Protein AF-0000000074521192 (afdb_homodimer)

Solvent-accessible surface area (backbone atoms only — not comparable to full-atom values): 16286 Å² total; per-residue (Å²): 129,78,53,31,37,70,55,48,42,73,60,40,93,39,52,74,73,63,38,49,57,39,31,58,74,48,70,59,96,48,36,35,34,30,35,26,57,42,63,70,42,93,77,34,41,71,35,41,94,87,37,28,49,40,73,55,50,54,56,55,44,52,50,52,48,43,50,47,50,28,52,56,26,50,74,69,72,40,75,64,60,47,64,46,70,38,34,40,32,62,29,40,43,70,47,69,51,47,51,79,58,72,74,45,36,34,40,36,40,34,58,76,45,73,71,89,44,37,37,35,28,40,35,40,34,24,41,60,88,61,50,71,40,34,38,30,31,40,31,35,37,46,36,84,62,59,75,64,73,63,75,73,131,129,77,52,31,36,69,54,49,41,74,59,40,93,39,53,77,74,63,37,50,56,39,31,58,75,49,71,60,96,47,37,34,32,32,34,26,58,42,62,70,42,91,78,34,43,71,35,41,94,88,37,29,49,40,73,56,50,53,56,56,44,52,50,51,47,43,49,46,50,29,53,55,26,49,74,69,73,40,75,63,59,48,65,44,70,38,33,40,32,65,28,40,42,70,47,68,52,48,52,79,56,71,75,44,35,36,40,36,39,32,58,75,46,73,71,88,45,38,37,35,31,40,35,38,34,24,42,60,87,63,51,70,40,34,38,29,30,39,31,35,38,45,36,84,64,59,74,66,74,66,76,72,131

Structure (mmCIF, N/CA/C/O backbone):
data_AF-0000000074521192-model_v1
#
loop_
_entity.id
_entity.type
_entity.pdbx_description
1 polymer 'Putative (3R)-hydroxymyristoyl-acyl-carrier-protein dehydratase'
#
loop_
_atom_site.group_PDB
_atom_site.id
_atom_site.type_symbol
_atom_site.label_atom_id
_atom_site.label_alt_id
_atom_site.label_comp_id
_atom_site.label_asym_id
_atom_site.label_entity_id
_atom_site.label_seq_id
_atom_site.pdbx_PDB_ins_code
_atom_site.Cartn_x
_atom_site.Cartn_y
_atom_site.Cartn_z
_atom_site.occupancy
_atom_site.B_iso_or_equiv
_atom_site.auth_seq_id
_atom_site.auth_comp_id
_atom_site.auth_asym_id
_atom_site.auth_atom_id
_atom_site.pdbx_PDB_model_num
ATOM 1 N N . MET A 1 1 ? -0.863 -32 -8.328 1 61.25 1 MET A N 1
ATOM 2 C CA . MET A 1 1 ? -0.847 -31.625 -6.914 1 61.25 1 MET A CA 1
ATOM 3 C C . MET A 1 1 ? -1.65 -30.344 -6.68 1 61.25 1 MET A C 1
ATOM 5 O O . MET A 1 1 ? -1.729 -29.484 -7.562 1 61.25 1 MET A O 1
ATOM 9 N N . PRO A 1 2 ? -2.383 -30.281 -5.523 1 80.62 2 PRO A N 1
ATOM 10 C CA . PRO A 1 2 ? -3.189 -29.078 -5.34 1 80.62 2 PRO A CA 1
ATOM 11 C C . PRO A 1 2 ? -2.338 -27.812 -5.184 1 80.62 2 PRO A C 1
ATOM 13 O O . PRO A 1 2 ? -1.231 -27.875 -4.645 1 80.62 2 PRO A O 1
ATOM 16 N N . LEU A 1 3 ? -2.652 -26.797 -5.855 1 93.56 3 LEU A N 1
ATOM 17 C CA . LEU A 1 3 ? -1.981 -25.516 -5.754 1 93.56 3 LEU A CA 1
ATOM 18 C C . LEU A 1 3 ? -2.426 -24.766 -4.5 1 93.56 3 LEU A C 1
ATOM 20 O O . LEU A 1 3 ? -3.096 -23.734 -4.59 1 93.56 3 LEU A O 1
ATOM 24 N N . ASP A 1 4 ? -1.979 -25.484 -3.354 1 95.69 4 ASP A N 1
ATOM 25 C CA . ASP A 1 4 ? -2.42 -25 -2.053 1 95.69 4 ASP A CA 1
ATOM 26 C C . ASP A 1 4 ? -1.377 -24.078 -1.434 1 95.69 4 ASP A C 1
ATOM 28 O O . ASP A 1 4 ? -0.408 -23.688 -2.094 1 95.69 4 ASP A O 1
ATOM 32 N N . ARG A 1 5 ? -1.657 -23.688 -0.188 1 95.31 5 ARG A N 1
ATOM 33 C CA . ARG A 1 5 ? -0.824 -22.688 0.49 1 95.31 5 ARG A CA 1
ATOM 34 C C . ARG A 1 5 ? 0.623 -23.156 0.579 1 95.31 5 ARG A C 1
ATOM 36 O O . ARG A 1 5 ? 1.552 -22.359 0.436 1 95.31 5 ARG A O 1
ATOM 43 N N . ASP A 1 6 ? 0.857 -24.453 0.845 1 93.12 6 ASP A N 1
ATOM 44 C CA . ASP A 1 6 ? 2.207 -25.016 0.926 1 93.12 6 ASP A CA 1
ATOM 45 C C . ASP A 1 6 ? 2.932 -24.875 -0.413 1 93.12 6 ASP A C 1
ATOM 47 O O . ASP A 1 6 ? 4.117 -24.547 -0.453 1 93.12 6 ASP A O 1
ATOM 51 N N . TRP A 1 7 ? 2.223 -25.234 -1.46 1 93.56 7 TRP A N 1
ATOM 52 C CA . TRP A 1 7 ? 2.801 -25.078 -2.791 1 93.56 7 TRP A CA 1
ATOM 53 C C . TRP A 1 7 ? 3.203 -23.625 -3.041 1 93.56 7 TRP A C 1
ATOM 55 O O . TRP A 1 7 ? 4.305 -23.359 -3.52 1 93.56 7 TRP A O 1
ATOM 65 N N . ILE A 1 8 ? 2.307 -22.672 -2.725 1 94.56 8 ILE A N 1
ATOM 66 C CA . ILE A 1 8 ? 2.535 -21.25 -2.943 1 94.56 8 ILE A CA 1
ATOM 67 C C . ILE A 1 8 ? 3.752 -20.797 -2.141 1 94.56 8 ILE A C 1
ATOM 69 O O . ILE A 1 8 ? 4.648 -20.141 -2.678 1 94.56 8 ILE A O 1
ATOM 73 N N . ALA A 1 9 ? 3.832 -21.188 -0.892 1 92.38 9 ALA A N 1
ATOM 74 C CA . ALA A 1 9 ? 4.879 -20.734 0.026 1 92.38 9 ALA A CA 1
ATOM 75 C C . ALA A 1 9 ? 6.258 -21.172 -0.462 1 92.38 9 ALA A C 1
ATOM 77 O O . ALA A 1 9 ? 7.262 -20.516 -0.166 1 92.38 9 ALA A O 1
ATOM 78 N N . GLN A 1 10 ? 6.328 -22.141 -1.253 1 89.94 10 GLN A N 1
ATOM 79 C CA . GLN A 1 10 ? 7.598 -22.656 -1.747 1 89.94 10 GLN A CA 1
ATOM 80 C C . GLN A 1 10 ? 8.031 -21.938 -3.016 1 89.94 10 GLN A C 1
ATOM 82 O O . GLN A 1 10 ? 9.18 -22.078 -3.457 1 89.94 10 GLN A O 1
ATOM 87 N N . ARG A 1 11 ? 7.168 -21.125 -3.525 1 89.88 11 ARG A N 1
ATOM 88 C CA . ARG A 1 11 ? 7.445 -20.594 -4.855 1 89.88 11 ARG A CA 1
ATOM 89 C C . ARG A 1 11 ? 7.543 -19.078 -4.832 1 89.88 11 ARG A C 1
ATOM 91 O O . ARG A 1 11 ? 7.957 -18.453 -5.816 1 89.88 11 ARG A O 1
ATOM 98 N N . ILE A 1 12 ? 7.102 -18.484 -3.799 1 88.38 12 ILE A N 1
ATOM 99 C CA . ILE A 1 12 ? 7.23 -17.031 -3.689 1 88.38 12 ILE A CA 1
ATOM 100 C C . ILE A 1 12 ? 8.109 -16.672 -2.492 1 88.38 12 ILE A C 1
ATOM 102 O O . ILE A 1 12 ? 8.305 -17.5 -1.595 1 88.38 12 ILE A O 1
ATOM 106 N N . PRO A 1 13 ? 8.664 -15.484 -2.479 1 83.69 13 PRO A N 1
ATOM 107 C CA . PRO A 1 13 ? 9.625 -15.117 -1.437 1 83.69 13 PRO A CA 1
ATOM 108 C C . PRO A 1 13 ? 8.961 -14.867 -0.082 1 83.69 13 PRO A C 1
ATOM 110 O O . PRO A 1 13 ? 9.648 -14.812 0.942 1 83.69 13 PRO A O 1
ATOM 113 N N . HIS A 1 14 ? 7.734 -14.789 0.003 1 83.94 14 HIS A N 1
ATOM 114 C CA . HIS A 1 14 ? 7.023 -14.547 1.254 1 83.94 14 HIS A CA 1
ATOM 115 C C . HIS A 1 14 ? 6.797 -15.852 2.016 1 83.94 14 HIS A C 1
ATOM 117 O O . HIS A 1 14 ? 6.199 -16.797 1.484 1 83.94 14 HIS A O 1
ATOM 123 N N . ALA A 1 15 ? 7.305 -15.828 3.256 1 83.25 15 ALA A N 1
ATOM 124 C CA . ALA A 1 15 ? 7.266 -17.078 4.008 1 83.25 15 ALA A CA 1
ATOM 125 C C . ALA A 1 15 ? 6.41 -16.938 5.266 1 83.25 15 ALA A C 1
ATOM 127 O O . ALA A 1 15 ? 6.09 -15.82 5.68 1 83.25 15 ALA A O 1
ATOM 128 N N . GLY A 1 16 ? 5.992 -18.125 5.754 1 90.31 16 GLY A N 1
ATOM 129 C CA . GLY A 1 16 ? 5.23 -18.156 6.992 1 90.31 16 GLY A CA 1
ATOM 130 C C . GLY A 1 16 ? 3.936 -17.375 6.914 1 90.31 16 GLY A C 1
ATOM 131 O O . GLY A 1 16 ? 3.139 -17.562 5.992 1 90.31 16 GLY A O 1
ATOM 132 N N . ALA A 1 17 ? 3.721 -16.484 7.918 1 91.38 17 ALA A N 1
ATOM 133 C CA . ALA A 1 17 ? 2.482 -15.711 8 1 91.38 17 ALA A CA 1
ATOM 134 C C . ALA A 1 17 ? 2.406 -14.672 6.887 1 91.38 17 ALA A C 1
ATOM 136 O O . ALA A 1 17 ? 1.326 -14.156 6.578 1 91.38 17 ALA A O 1
ATOM 137 N N . MET A 1 18 ? 3.551 -14.391 6.211 1 92.19 18 MET A N 1
ATOM 138 C CA . MET A 1 18 ? 3.561 -13.383 5.152 1 92.19 18 MET A CA 1
ATOM 139 C C . MET A 1 18 ? 3.113 -13.992 3.826 1 92.19 18 MET A C 1
ATOM 141 O O . MET A 1 18 ? 2.84 -13.266 2.867 1 92.19 18 MET A O 1
ATOM 145 N N . CYS A 1 19 ? 3.102 -15.328 3.865 1 95.12 19 CYS A N 1
ATOM 146 C CA . CYS A 1 19 ? 2.393 -15.945 2.748 1 95.12 19 CYS A CA 1
ATOM 147 C C . CYS A 1 19 ? 0.884 -15.797 2.914 1 95.12 19 CYS A C 1
ATOM 149 O O . CYS A 1 19 ? 0.265 -16.531 3.686 1 95.12 19 CYS A O 1
ATOM 151 N N . LEU A 1 20 ? 0.288 -14.891 2.129 1 97.06 20 LEU A N 1
ATOM 152 C CA . LEU A 1 20 ? -1.063 -14.414 2.406 1 97.06 20 LEU A CA 1
ATOM 153 C C . LEU A 1 20 ? -2.098 -15.258 1.669 1 97.06 20 LEU A C 1
ATOM 155 O O . LEU A 1 20 ? -3.268 -15.297 2.059 1 97.06 20 LEU A O 1
ATOM 159 N N . LEU A 1 21 ? -1.712 -15.875 0.606 1 97.94 21 LEU A N 1
ATOM 160 C CA . LEU A 1 21 ? -2.635 -16.594 -0.261 1 97.94 21 LEU A CA 1
ATOM 161 C C . LEU A 1 21 ? -2.818 -18.031 0.219 1 97.94 21 LEU A C 1
ATOM 163 O O . LEU A 1 21 ? -1.888 -18.641 0.755 1 97.94 21 LEU A O 1
ATOM 167 N N . ASP A 1 22 ? -4.012 -18.484 0.022 1 98 22 ASP A N 1
ATOM 168 C CA . ASP A 1 22 ? -4.355 -19.797 0.553 1 98 22 ASP A CA 1
ATOM 169 C C . ASP A 1 22 ? -4.285 -20.859 -0.536 1 98 22 ASP A C 1
ATOM 171 O O . ASP A 1 22 ? -3.809 -21.969 -0.292 1 98 22 ASP A O 1
ATOM 175 N N . ARG A 1 23 ? -4.824 -20.547 -1.694 1 97.69 23 ARG A N 1
ATOM 176 C CA . ARG A 1 23 ? -4.781 -21.516 -2.783 1 97.69 23 ARG A CA 1
ATOM 177 C C . ARG A 1 23 ? -5.09 -20.844 -4.121 1 97.69 23 ARG A C 1
ATOM 179 O O . ARG A 1 23 ? -5.746 -19.812 -4.164 1 97.69 23 ARG A O 1
ATOM 186 N N . VAL A 1 24 ? -4.66 -21.531 -5.191 1 98.25 24 VAL A N 1
ATOM 187 C CA . VAL A 1 24 ? -5 -21.141 -6.555 1 98.25 24 VAL A CA 1
ATOM 188 C C . VAL A 1 24 ? -6.293 -21.828 -6.988 1 98.25 24 VAL A C 1
ATOM 190 O O . VAL A 1 24 ? -6.418 -23.047 -6.875 1 98.25 24 VAL A O 1
ATOM 193 N N . LEU A 1 25 ? -7.195 -21.031 -7.477 1 97.81 25 LEU A N 1
ATOM 194 C CA . LEU A 1 25 ? -8.461 -21.594 -7.953 1 97.81 25 LEU A CA 1
ATOM 195 C C . LEU A 1 25 ? -8.367 -21.953 -9.43 1 97.81 25 LEU A C 1
ATOM 197 O O . LEU A 1 25 ? -8.727 -23.062 -9.828 1 97.81 25 LEU A O 1
ATOM 201 N N . THR A 1 26 ? -8 -21.031 -10.219 1 98 26 THR A N 1
ATOM 202 C CA . THR A 1 26 ? -7.844 -21.203 -11.664 1 98 26 THR A CA 1
ATOM 203 C C . THR A 1 26 ? -6.648 -20.406 -12.18 1 98 26 THR A C 1
ATOM 205 O O . THR A 1 26 ? -6.242 -19.422 -11.57 1 98 26 THR A O 1
ATOM 208 N N . TRP A 1 27 ? -6.059 -20.875 -13.281 1 97.44 27 TRP A N 1
ATOM 209 C CA . TRP A 1 27 ? -5.023 -20.094 -13.938 1 97.44 27 TRP A CA 1
ATOM 210 C C . TRP A 1 27 ? -4.836 -20.531 -15.391 1 97.44 27 TRP A C 1
ATOM 212 O O . TRP A 1 27 ? -5.211 -21.656 -15.75 1 97.44 27 TRP A O 1
ATOM 222 N N . ASP A 1 28 ? -4.449 -19.719 -16.188 1 96.56 28 ASP A N 1
ATOM 223 C CA . ASP A 1 28 ? -3.914 -19.969 -17.531 1 96.56 28 ASP A CA 1
ATOM 224 C C . ASP A 1 28 ? -2.75 -19.031 -17.828 1 96.56 28 ASP A C 1
ATOM 226 O O . ASP A 1 28 ? -2.199 -18.391 -16.922 1 96.56 28 ASP A O 1
ATOM 230 N N . ALA A 1 29 ? -2.344 -18.938 -19 1 93.81 29 ALA A N 1
ATOM 231 C CA . ALA A 1 29 ? -1.17 -18.141 -19.359 1 93.81 29 ALA A CA 1
ATOM 232 C C . ALA A 1 29 ? -1.419 -16.656 -19.141 1 93.81 29 ALA A C 1
ATOM 234 O O . ALA A 1 29 ? -0.479 -15.891 -18.891 1 93.81 29 ALA A O 1
ATOM 235 N N . GLY A 1 30 ? -2.654 -16.281 -19.078 1 96.62 30 GLY A N 1
ATOM 236 C CA . GLY A 1 30 ? -2.938 -14.859 -19 1 96.62 30 GLY A CA 1
ATOM 237 C C . GLY A 1 30 ? -3.535 -14.43 -17.688 1 96.62 30 GLY A C 1
ATOM 238 O O . GLY A 1 30 ? -3.553 -13.242 -17.359 1 96.62 30 GLY A O 1
ATOM 239 N N . ARG A 1 31 ? -4.098 -15.414 -16.969 1 98.12 31 ARG A N 1
ATOM 240 C CA . ARG A 1 31 ? -4.879 -15.047 -15.797 1 98.12 31 ARG A CA 1
ATOM 241 C C . ARG A 1 31 ? -4.652 -16.031 -14.656 1 98.12 31 ARG A C 1
ATOM 243 O O . ARG A 1 31 ? -4.301 -17.188 -14.891 1 98.12 31 ARG A O 1
ATOM 250 N N . LEU A 1 32 ? -4.809 -15.508 -13.43 1 98.25 32 LEU A N 1
ATOM 251 C CA . LEU A 1 32 ? -4.805 -16.344 -12.234 1 98.25 32 LEU A CA 1
ATOM 252 C C . LEU A 1 32 ? -5.84 -15.859 -11.227 1 98.25 32 LEU A C 1
ATOM 254 O O . LEU A 1 32 ? -6.004 -14.648 -11.031 1 98.25 32 LEU A O 1
ATOM 258 N N . ARG A 1 33 ? -6.566 -16.766 -10.625 1 98.69 33 ARG A N 1
ATOM 259 C CA . ARG A 1 33 ? -7.473 -16.531 -9.5 1 98.69 33 ARG A CA 1
ATOM 260 C C . ARG A 1 33 ? -7.039 -17.312 -8.273 1 98.69 33 ARG A C 1
ATOM 262 O O . ARG A 1 33 ? -6.855 -18.531 -8.336 1 98.69 33 ARG A O 1
ATOM 269 N N . CYS A 1 34 ? -6.891 -16.578 -7.203 1 98.44 34 CYS A N 1
ATOM 270 C CA . CYS A 1 34 ? -6.52 -17.172 -5.926 1 98.44 34 CYS A CA 1
ATOM 271 C C . CYS A 1 34 ? -7.539 -16.828 -4.848 1 98.44 34 CYS A C 1
ATOM 273 O O . CYS A 1 34 ? -8.312 -15.875 -5 1 98.44 34 CYS A O 1
ATOM 275 N N . VAL A 1 35 ? -7.387 -17.625 -3.809 1 98.38 35 VAL A N 1
ATOM 276 C CA . VAL A 1 35 ? -8.164 -17.344 -2.605 1 98.38 35 VAL A CA 1
ATOM 277 C C . VAL A 1 35 ? -7.23 -17.078 -1.429 1 98.38 35 VAL A C 1
ATOM 279 O O . VAL A 1 35 ? -6.164 -17.703 -1.326 1 98.38 35 VAL A O 1
ATOM 282 N N . ALA A 1 36 ? -7.641 -16.156 -0.593 1 98.38 36 ALA A N 1
ATOM 283 C CA . ALA A 1 36 ? -6.961 -15.906 0.675 1 98.38 36 ALA A CA 1
ATOM 284 C C . ALA A 1 36 ? -7.945 -15.906 1.839 1 98.38 36 ALA A C 1
ATOM 286 O O . ALA A 1 36 ? -9.094 -15.484 1.688 1 98.38 36 ALA A O 1
ATOM 287 N N . VAL A 1 37 ? -7.473 -16.406 3.008 1 98.25 37 VAL A N 1
ATOM 288 C CA . VAL A 1 37 ? -8.25 -16.344 4.238 1 98.25 37 VAL A CA 1
ATOM 289 C C . VAL A 1 37 ? -7.441 -15.656 5.332 1 98.25 37 VAL A C 1
ATOM 291 O O . VAL A 1 37 ? -7.918 -15.484 6.457 1 98.25 37 VAL A O 1
ATOM 294 N N . SER A 1 38 ? -6.289 -15.219 4.984 1 97.12 38 SER A N 1
ATOM 295 C CA . SER A 1 38 ? -5.352 -14.664 5.953 1 97.12 38 SER A CA 1
ATOM 296 C C . SER A 1 38 ? -5.879 -13.359 6.551 1 97.12 38 SER A C 1
ATOM 298 O O . SER A 1 38 ? -5.562 -13.023 7.691 1 97.12 38 SER A O 1
ATOM 300 N N . HIS A 1 39 ? -6.648 -12.594 5.773 1 97.56 39 HIS A N 1
ATOM 301 C CA . HIS A 1 39 ? -7.195 -11.32 6.238 1 97.56 39 HIS A CA 1
ATOM 302 C C . HIS A 1 39 ? -8.102 -11.523 7.449 1 97.56 39 HIS A C 1
ATOM 304 O O . HIS A 1 39 ? -8.359 -10.578 8.195 1 97.56 39 HIS A O 1
ATOM 310 N N . LEU A 1 40 ? -8.562 -12.766 7.695 1 97.19 40 LEU A N 1
ATOM 311 C CA . LEU A 1 40 ? -9.461 -13.086 8.805 1 97.19 40 LEU A CA 1
ATOM 312 C C . LEU A 1 40 ? -8.672 -13.273 10.094 1 97.19 40 LEU A C 1
ATOM 314 O O . LEU A 1 40 ? -9.25 -13.25 11.188 1 97.19 40 LEU A O 1
ATOM 318 N N . SER A 1 41 ? -7.449 -13.508 10.008 1 96.12 41 SER A N 1
ATOM 319 C CA . SER A 1 41 ? -6.625 -13.844 11.164 1 96.12 41 SER A CA 1
ATOM 320 C C . SER A 1 41 ? -6.258 -12.602 11.969 1 96.12 41 SER A C 1
ATOM 322 O O . SER A 1 41 ? -5.719 -11.633 11.414 1 96.12 41 SER A O 1
ATOM 324 N N . PRO A 1 42 ? -6.457 -12.617 13.273 1 94.31 42 PRO A N 1
ATOM 325 C CA . PRO A 1 42 ? -5.945 -11.523 14.102 1 94.31 42 PRO A CA 1
ATOM 326 C C . PRO A 1 42 ? -4.418 -11.43 14.086 1 94.31 42 PRO A C 1
ATOM 328 O O . PRO A 1 42 ? -3.854 -10.391 14.422 1 94.31 42 PRO A O 1
ATOM 331 N N . GLY A 1 43 ? -3.783 -12.539 13.641 1 92.69 43 GLY A N 1
ATOM 332 C CA . GLY A 1 43 ? -2.332 -12.602 13.594 1 92.69 43 GLY A CA 1
ATOM 333 C C . GLY A 1 43 ? -1.761 -12.219 12.242 1 92.69 43 GLY A C 1
ATOM 334 O O . GLY A 1 43 ? -0.559 -12.367 12.008 1 92.69 43 GLY A O 1
ATOM 335 N N . ASN A 1 44 ? -2.604 -11.766 11.32 1 95.12 44 ASN A N 1
ATOM 336 C CA . ASN A 1 44 ? -2.107 -11.289 10.039 1 95.12 44 ASN A CA 1
ATOM 337 C C . ASN A 1 44 ? -1.025 -10.227 10.211 1 95.12 44 ASN A C 1
ATOM 339 O O . ASN A 1 44 ? -1.26 -9.195 10.844 1 95.12 44 ASN A O 1
ATOM 343 N N . PRO A 1 45 ? 0.115 -10.492 9.609 1 92 45 PRO A N 1
ATOM 344 C CA . PRO A 1 45 ? 1.254 -9.609 9.883 1 92 45 PRO A CA 1
ATOM 345 C C . PRO A 1 45 ? 1.064 -8.203 9.312 1 92 45 PRO A C 1
ATOM 347 O O . PRO A 1 45 ? 1.812 -7.289 9.656 1 92 45 PRO A O 1
ATOM 350 N N . LEU A 1 46 ? 0.075 -7.996 8.438 1 91.44 46 LEU A N 1
ATOM 351 C CA . LEU A 1 46 ? -0.126 -6.699 7.801 1 91.44 46 LEU A CA 1
ATOM 352 C C . LEU A 1 46 ? -1.082 -5.836 8.617 1 91.44 46 LEU A C 1
ATOM 354 O O . LEU A 1 46 ? -1.305 -4.668 8.297 1 91.44 46 LEU A O 1
ATOM 358 N N . ARG A 1 47 ? -1.634 -6.418 9.703 1 91.44 47 ARG A N 1
ATOM 359 C CA . ARG A 1 47 ? -2.5 -5.625 10.57 1 91.44 47 ARG A CA 1
ATOM 360 C C . ARG A 1 47 ? -1.699 -4.582 11.344 1 91.44 47 ARG A C 1
ATOM 362 O O . ARG A 1 47 ? -0.602 -4.871 11.828 1 91.44 47 ARG A O 1
ATOM 369 N N . ALA A 1 48 ? -2.16 -3.451 11.375 1 83.81 48 ALA A N 1
ATOM 370 C CA . ALA A 1 48 ? -1.631 -2.352 12.18 1 83.81 48 ALA A CA 1
ATOM 371 C C . ALA A 1 48 ? -2.709 -1.771 13.094 1 83.81 48 ALA A C 1
ATOM 373 O O . ALA A 1 48 ? -3.764 -1.342 12.617 1 83.81 48 ALA A O 1
ATOM 374 N N . GLY A 1 49 ? -2.449 -1.753 14.406 1 81.25 49 GLY A N 1
ATOM 375 C CA . GLY A 1 49 ? -3.475 -1.315 15.336 1 81.25 49 GLY A CA 1
ATOM 376 C C . GLY A 1 49 ? -4.703 -2.203 15.336 1 81.25 49 GLY A C 1
ATOM 377 O O . GLY A 1 49 ? -5.832 -1.713 15.438 1 81.25 49 GLY A O 1
ATOM 378 N N . GLY A 1 50 ? -4.496 -3.4 14.969 1 87.38 50 GLY A N 1
ATOM 379 C CA . GLY A 1 50 ? -5.566 -4.383 14.969 1 87.38 50 GLY A CA 1
ATOM 380 C C . GLY A 1 50 ? -6.414 -4.34 13.711 1 87.38 50 GLY A C 1
ATOM 381 O O . GLY A 1 50 ? -7.379 -5.098 13.578 1 87.38 50 GLY A O 1
ATOM 382 N N . ARG A 1 51 ? -6.051 -3.459 12.781 1 91.12 51 ARG A N 1
ATOM 383 C CA . ARG A 1 51 ? -6.84 -3.293 11.562 1 91.12 51 ARG A CA 1
ATOM 384 C C . ARG A 1 51 ? -6.027 -3.67 10.328 1 91.12 51 ARG A C 1
ATOM 386 O O . ARG A 1 51 ? -4.797 -3.6 10.344 1 91.12 51 ARG A O 1
ATOM 393 N N . LEU A 1 52 ? -6.734 -4.098 9.297 1 94.19 52 LEU A N 1
ATOM 394 C CA . LEU A 1 52 ? -6.117 -4.387 8.008 1 94.19 52 LEU A CA 1
ATOM 395 C C . LEU A 1 52 ? -6.66 -3.459 6.93 1 94.19 52 LEU A C 1
ATOM 397 O O . LEU A 1 52 ? -7.77 -3.66 6.434 1 94.19 52 LEU A O 1
ATOM 401 N N . SER A 1 53 ? -5.82 -2.518 6.559 1 92.81 53 SER A N 1
ATOM 402 C CA . SER A 1 53 ? -6.215 -1.526 5.562 1 92.81 53 SER A CA 1
ATOM 403 C C . SER A 1 53 ? -6.406 -2.164 4.191 1 92.81 53 SER A C 1
ATOM 405 O O . SER A 1 53 ? -5.684 -3.098 3.83 1 92.81 53 SER A O 1
ATOM 407 N N . VAL A 1 54 ? -7.305 -1.565 3.428 1 95.06 54 VAL A N 1
ATOM 408 C CA . VAL A 1 54 ? -7.523 -2.043 2.066 1 95.06 54 VAL A CA 1
ATOM 409 C C . VAL A 1 54 ? -6.258 -1.837 1.236 1 95.06 54 VAL A C 1
ATOM 411 O O . VAL A 1 54 ? -6.023 -2.551 0.257 1 95.06 54 VAL A O 1
ATOM 414 N N . VAL A 1 55 ? -5.375 -0.915 1.615 1 94.62 55 VAL A N 1
ATOM 415 C CA . VAL A 1 55 ? -4.145 -0.643 0.884 1 94.62 55 VAL A CA 1
ATOM 416 C C . VAL A 1 55 ? -3.277 -1.898 0.847 1 94.62 55 VAL A C 1
ATOM 418 O O . VAL A 1 55 ? -2.574 -2.146 -0.136 1 94.62 55 VAL A O 1
ATOM 421 N N . CYS A 1 56 ? -3.424 -2.723 1.872 1 95.12 56 CYS A N 1
ATOM 422 C CA . CYS A 1 56 ? -2.668 -3.967 1.95 1 95.12 56 CYS A CA 1
ATOM 423 C C . CYS A 1 56 ? -3.086 -4.93 0.847 1 95.12 56 CYS A C 1
ATOM 425 O O . CYS A 1 56 ? -2.373 -5.891 0.55 1 95.12 56 CYS A O 1
ATOM 427 N N . GLY A 1 57 ? -4.23 -4.676 0.241 1 97.62 57 GLY A N 1
ATOM 428 C CA . GLY A 1 57 ? -4.656 -5.492 -0.885 1 97.62 57 GLY A CA 1
ATOM 429 C C . GLY A 1 57 ? -3.66 -5.5 -2.027 1 97.62 57 GLY A C 1
ATOM 430 O O . GLY A 1 57 ? -3.602 -6.461 -2.799 1 97.62 57 GLY A O 1
ATOM 431 N N . ILE A 1 58 ? -2.875 -4.469 -2.078 1 97.25 58 ILE A N 1
ATOM 432 C CA . ILE A 1 58 ? -1.839 -4.398 -3.102 1 97.25 58 ILE A CA 1
ATOM 433 C C . ILE A 1 58 ? -0.825 -5.523 -2.889 1 97.25 58 ILE A C 1
ATOM 435 O O . ILE A 1 58 ? -0.354 -6.133 -3.852 1 97.25 58 ILE A O 1
ATOM 439 N N . GLU A 1 59 ? -0.481 -5.797 -1.644 1 94.62 59 GLU A N 1
ATOM 440 C CA . GLU A 1 59 ? 0.427 -6.898 -1.336 1 94.62 59 GLU A CA 1
ATOM 441 C C . GLU A 1 59 ? -0.168 -8.234 -1.76 1 94.62 59 GLU A C 1
ATOM 443 O O . GLU A 1 59 ? 0.538 -9.094 -2.297 1 94.62 59 GLU A O 1
ATOM 448 N N . TYR A 1 60 ? -1.463 -8.445 -1.523 1 97.5 60 TYR A N 1
ATOM 449 C CA . TYR A 1 60 ? -2.145 -9.656 -1.979 1 97.5 60 TYR A CA 1
ATOM 450 C C . TYR A 1 60 ? -2.029 -9.812 -3.49 1 97.5 60 TYR A C 1
ATOM 452 O O . TYR A 1 60 ? -1.746 -10.898 -3.988 1 97.5 60 TYR A O 1
ATOM 460 N N . ALA A 1 61 ? -2.254 -8.703 -4.168 1 98.19 61 ALA A N 1
ATOM 461 C CA . ALA A 1 61 ? -2.164 -8.711 -5.625 1 98.19 61 ALA A CA 1
ATOM 462 C C . ALA A 1 61 ? -0.743 -9.023 -6.082 1 98.19 61 ALA A C 1
ATOM 464 O O . ALA A 1 61 ? -0.543 -9.797 -7.023 1 98.19 61 ALA A O 1
ATOM 465 N N . ALA A 1 62 ? 0.242 -8.391 -5.438 1 96.25 62 ALA A N 1
ATOM 466 C CA . ALA A 1 62 ? 1.642 -8.633 -5.773 1 96.25 62 ALA A CA 1
ATOM 467 C C . ALA A 1 62 ? 1.995 -10.109 -5.605 1 96.25 62 ALA A C 1
ATOM 469 O O . ALA A 1 62 ? 2.668 -10.695 -6.461 1 96.25 62 ALA A O 1
ATOM 470 N N . GLN A 1 63 ? 1.552 -10.688 -4.539 1 94.81 63 GLN A N 1
ATOM 471 C CA . GLN A 1 63 ? 1.826 -12.109 -4.324 1 94.81 63 GLN A CA 1
ATOM 472 C C . GLN A 1 63 ? 1.155 -12.969 -5.391 1 94.81 63 GLN A C 1
ATOM 474 O O . GLN A 1 63 ? 1.752 -13.922 -5.891 1 94.81 63 GLN A O 1
ATOM 479 N N . ALA A 1 64 ? -0.099 -12.633 -5.711 1 97.5 64 ALA A N 1
ATOM 480 C CA . ALA A 1 64 ? -0.785 -13.383 -6.762 1 97.5 64 ALA A CA 1
ATOM 481 C C . ALA A 1 64 ? -0.017 -13.305 -8.078 1 97.5 64 ALA A C 1
ATOM 483 O O . ALA A 1 64 ? 0.077 -14.297 -8.805 1 97.5 64 ALA A O 1
ATOM 484 N N . THR A 1 65 ? 0.512 -12.164 -8.336 1 95.94 65 THR A N 1
ATOM 485 C CA . THR A 1 65 ? 1.318 -11.977 -9.539 1 95.94 65 THR A CA 1
ATOM 486 C C . THR A 1 65 ? 2.57 -12.852 -9.484 1 95.94 65 THR A C 1
ATOM 488 O O . THR A 1 65 ? 2.957 -13.445 -10.492 1 95.94 65 THR A O 1
ATOM 491 N N . ALA A 1 66 ? 3.207 -12.898 -8.375 1 93.5 66 ALA A N 1
ATOM 492 C CA . ALA A 1 66 ? 4.371 -13.758 -8.203 1 93.5 66 ALA A CA 1
ATOM 493 C C . ALA A 1 66 ? 4.012 -15.227 -8.438 1 93.5 66 ALA A C 1
ATOM 495 O O . ALA A 1 66 ? 4.754 -15.953 -9.094 1 93.5 66 ALA A O 1
ATOM 496 N N . VAL A 1 67 ? 2.902 -15.648 -7.922 1 95.25 67 VAL A N 1
ATOM 497 C CA . VAL A 1 67 ? 2.434 -17.016 -8.094 1 95.25 67 VAL A CA 1
ATOM 498 C C . VAL A 1 67 ? 2.182 -17.297 -9.57 1 95.25 67 VAL A C 1
ATOM 500 O O . VAL A 1 67 ? 2.586 -18.344 -10.094 1 95.25 67 VAL A O 1
ATOM 503 N N . HIS A 1 68 ? 1.528 -16.359 -10.266 1 95.62 68 HIS A N 1
ATOM 504 C CA . HIS A 1 68 ? 1.274 -16.516 -11.695 1 95.62 68 HIS A CA 1
ATOM 505 C C . HIS A 1 68 ? 2.576 -16.688 -12.469 1 95.62 68 HIS A C 1
ATOM 507 O O . HIS A 1 68 ? 2.682 -17.547 -13.344 1 95.62 68 HIS A O 1
ATOM 513 N N . GLY A 1 69 ? 3.496 -15.836 -12.117 1 92 69 GLY A N 1
ATOM 514 C CA . GLY A 1 69 ? 4.801 -15.945 -12.75 1 92 69 GLY A CA 1
ATOM 515 C C . GLY A 1 69 ? 5.457 -17.297 -12.539 1 92 69 GLY A C 1
ATOM 516 O O . GLY A 1 69 ? 6.039 -17.875 -13.461 1 92 69 GLY A O 1
ATOM 517 N N . ALA A 1 70 ? 5.41 -17.766 -11.359 1 91 70 ALA A N 1
ATOM 518 C CA . ALA A 1 70 ? 5.992 -19.062 -11.031 1 91 70 ALA A CA 1
ATOM 519 C C . ALA A 1 70 ? 5.336 -20.172 -11.836 1 91 70 ALA A C 1
ATOM 521 O O . ALA A 1 70 ? 6.016 -21.094 -12.312 1 91 70 ALA A O 1
ATOM 522 N N . LEU A 1 71 ? 4.047 -20.094 -11.938 1 92.5 71 LEU A N 1
ATOM 523 C CA . LEU A 1 71 ? 3.299 -21.094 -12.688 1 92.5 71 LEU A CA 1
ATOM 524 C C . LEU A 1 71 ? 3.646 -21.047 -14.164 1 92.5 71 LEU A C 1
ATOM 526 O O . LEU A 1 71 ? 3.818 -22.094 -14.805 1 92.5 71 LEU A O 1
ATOM 530 N N . ARG A 1 72 ? 3.756 -19.891 -14.672 1 89.44 72 ARG A N 1
ATOM 531 C CA . ARG A 1 72 ? 4.113 -19.719 -16.078 1 89.44 72 ARG A CA 1
ATOM 532 C C . ARG A 1 72 ? 5.516 -20.25 -16.344 1 89.44 72 ARG A C 1
ATOM 534 O O . ARG A 1 72 ? 5.75 -20.906 -17.375 1 89.44 72 ARG A O 1
ATOM 541 N N . SER A 1 73 ? 6.418 -19.953 -15.438 1 84.44 73 SER A N 1
ATOM 542 C CA . SER A 1 73 ? 7.797 -20.406 -15.594 1 84.44 73 SER A CA 1
ATOM 543 C C . SER A 1 73 ? 7.906 -21.922 -15.484 1 84.44 73 SER A C 1
ATOM 545 O O . SER A 1 73 ? 8.695 -22.547 -16.203 1 84.44 73 SER A O 1
ATOM 547 N N . ALA A 1 74 ? 7.254 -22.5 -14.508 1 79.19 74 ALA A N 1
ATOM 548 C CA . ALA A 1 74 ? 7.254 -23.953 -14.344 1 79.19 74 ALA A CA 1
ATOM 549 C C . ALA A 1 74 ? 6.766 -24.641 -15.609 1 79.19 74 ALA A C 1
ATOM 551 O O . ALA A 1 74 ? 7.301 -25.688 -16 1 79.19 74 ALA A O 1
ATOM 552 N N . GLY A 1 75 ? 5.805 -24.062 -16.188 1 73 75 GLY A N 1
ATOM 553 C CA . GLY A 1 75 ? 5.324 -24.609 -17.438 1 73 75 GLY A CA 1
ATOM 554 C C . GLY A 1 75 ? 6.363 -24.578 -18.547 1 73 75 GLY A C 1
ATOM 555 O O . GLY A 1 75 ? 6.336 -25.406 -19.453 1 73 75 GLY A O 1
ATOM 556 N N . GLU A 1 76 ? 7.301 -23.703 -18.359 1 71.88 76 GLU A N 1
ATOM 557 C CA . GLU A 1 76 ? 8.344 -23.547 -19.375 1 71.88 76 GLU A CA 1
ATOM 558 C C . GLU A 1 76 ? 9.633 -24.25 -18.953 1 71.88 76 GLU A C 1
ATOM 560 O O . GLU A 1 76 ? 10.617 -24.234 -19.703 1 71.88 76 GLU A O 1
ATOM 565 N N . GLY A 1 77 ? 9.578 -24.844 -17.766 1 75.94 77 GLY A N 1
ATOM 566 C CA . GLY A 1 77 ? 10.734 -25.562 -17.266 1 75.94 77 GLY A CA 1
ATOM 567 C C . GLY A 1 77 ? 11.812 -24.656 -16.703 1 75.94 77 GLY A C 1
ATOM 568 O O . GLY A 1 77 ? 12.984 -25.047 -16.625 1 75.94 77 GLY A O 1
ATOM 569 N N . GLU A 1 78 ? 11.406 -23.453 -16.391 1 73.56 78 GLU A N 1
ATOM 570 C CA . GLU A 1 78 ? 12.352 -22.484 -15.844 1 73.56 78 GLU A CA 1
ATOM 571 C C . GLU A 1 78 ? 12.211 -22.359 -14.328 1 73.56 78 GLU A C 1
ATOM 573 O O . GLU A 1 78 ? 11.148 -22.672 -13.773 1 73.56 78 GLU A O 1
ATOM 578 N N . ALA A 1 79 ? 13.289 -22.062 -13.695 1 74.5 79 ALA A N 1
ATOM 579 C CA . ALA A 1 79 ? 13.219 -21.766 -12.258 1 74.5 79 ALA A CA 1
ATOM 580 C C . ALA A 1 79 ? 12.375 -20.531 -11.984 1 74.5 79 ALA A C 1
ATOM 582 O O . ALA A 1 79 ? 12.383 -19.578 -12.773 1 74.5 79 ALA A O 1
ATOM 583 N N . PRO A 1 80 ? 11.648 -20.656 -10.883 1 73.69 80 PRO A N 1
ATOM 584 C CA . PRO A 1 80 ? 10.898 -19.453 -10.539 1 73.69 80 PRO A CA 1
ATOM 585 C C . PRO A 1 80 ? 11.797 -18.234 -10.328 1 73.69 80 PRO A C 1
ATOM 587 O O . PRO A 1 80 ? 12.898 -18.359 -9.789 1 73.69 80 PRO A O 1
ATOM 590 N N . ARG A 1 81 ? 11.398 -17.125 -10.914 1 77.06 81 ARG A N 1
ATOM 591 C CA . ARG A 1 81 ? 12.125 -15.867 -10.75 1 77.06 81 ARG A CA 1
ATOM 592 C C . ARG A 1 81 ? 11.5 -15.016 -9.656 1 77.06 81 ARG A C 1
ATOM 594 O O . ARG A 1 81 ? 10.281 -15.008 -9.484 1 77.06 81 ARG A O 1
ATOM 601 N N . SER A 1 82 ? 12.336 -14.367 -8.859 1 79.5 82 SER A N 1
ATOM 602 C CA . SER A 1 82 ? 11.875 -13.375 -7.891 1 79.5 82 SER A CA 1
ATOM 603 C C . SER A 1 82 ? 11.711 -12.008 -8.547 1 79.5 82 SER A C 1
ATOM 605 O O . SER A 1 82 ? 12.438 -11.664 -9.477 1 79.5 82 SER A O 1
ATOM 607 N N . GLY A 1 83 ? 10.672 -11.383 -8.195 1 84.44 83 GLY A N 1
ATOM 608 C CA . GLY A 1 83 ? 10.438 -10.047 -8.734 1 84.44 83 GLY A CA 1
ATOM 609 C C . GLY A 1 83 ? 10.156 -9.016 -7.664 1 84.44 83 GLY A C 1
ATOM 610 O O . GLY A 1 83 ? 9.953 -9.359 -6.496 1 84.44 83 GLY A O 1
ATOM 611 N N . PHE A 1 84 ? 10.297 -7.762 -8.125 1 88.5 84 PHE A N 1
ATOM 612 C CA . PHE A 1 84 ? 9.953 -6.676 -7.219 1 88.5 84 PHE A CA 1
ATOM 613 C C . PHE A 1 84 ? 8.938 -5.734 -7.855 1 88.5 84 PHE A C 1
ATOM 615 O O . PHE A 1 84 ? 8.875 -5.613 -9.078 1 88.5 84 PHE A O 1
ATOM 622 N N . LEU A 1 85 ? 8.133 -5.156 -6.969 1 93.81 85 LEU A N 1
ATOM 623 C CA . LEU A 1 85 ? 7.117 -4.199 -7.387 1 93.81 85 LEU A CA 1
ATOM 624 C C . LEU A 1 85 ? 7.758 -2.891 -7.836 1 93.81 85 LEU A C 1
ATOM 626 O O . LEU A 1 85 ? 8.523 -2.281 -7.086 1 93.81 85 LEU A O 1
ATOM 630 N N . VAL A 1 86 ? 7.492 -2.502 -9.062 1 95.94 86 VAL A N 1
ATOM 631 C CA . VAL A 1 86 ? 8.07 -1.288 -9.633 1 95.94 86 VAL A CA 1
ATOM 632 C C . VAL A 1 86 ? 7.074 -0.135 -9.508 1 95.94 86 VAL A C 1
ATOM 634 O O . VAL A 1 86 ? 7.461 0.992 -9.188 1 95.94 86 VAL A O 1
ATOM 637 N N . SER A 1 87 ? 5.832 -0.448 -9.797 1 98 87 SER A N 1
ATOM 638 C CA . SER A 1 87 ? 4.832 0.611 -9.758 1 98 87 SER A CA 1
ATOM 639 C C . SER A 1 87 ? 3.432 0.041 -9.562 1 98 87 SER A C 1
ATOM 641 O O . SER A 1 87 ? 3.193 -1.139 -9.828 1 98 87 SER A O 1
ATOM 643 N N . VAL A 1 88 ? 2.553 0.868 -9.062 1 98.12 88 VAL A N 1
ATOM 644 C CA . VAL A 1 88 ? 1.118 0.615 -9.148 1 98.12 88 VAL A CA 1
ATOM 645 C C . VAL A 1 88 ? 0.421 1.801 -9.805 1 98.12 88 VAL A C 1
ATOM 647 O O . VAL A 1 88 ? 0.864 2.943 -9.672 1 98.12 88 VAL A O 1
ATOM 650 N N . ARG A 1 89 ? -0.645 1.455 -10.523 1 97.81 89 ARG A N 1
ATOM 651 C CA . ARG A 1 89 ? -1.332 2.469 -11.32 1 97.81 89 ARG A CA 1
ATOM 652 C C . ARG A 1 89 ? -2.846 2.314 -11.211 1 97.81 89 ARG A C 1
ATOM 654 O O . ARG A 1 89 ? -3.363 1.195 -11.25 1 97.81 89 ARG A O 1
ATOM 661 N N . ASP A 1 90 ? -3.445 3.441 -11.086 1 98.19 90 ASP A N 1
ATOM 662 C CA . ASP A 1 90 ? -4.902 3.521 -11.164 1 98.19 90 ASP A CA 1
ATOM 663 C C . ASP A 1 90 ? -5.559 2.576 -10.164 1 98.19 90 ASP A C 1
ATOM 665 O O . ASP A 1 90 ? -6.465 1.82 -10.516 1 98.19 90 ASP A O 1
ATOM 669 N N . VAL A 1 91 ? -5.02 2.613 -8.961 1 98.75 91 VAL A N 1
ATOM 670 C CA . VAL A 1 91 ? -5.613 1.781 -7.918 1 98.75 91 VAL A CA 1
ATOM 671 C C . VAL A 1 91 ? -6.809 2.5 -7.301 1 98.75 91 VAL A C 1
ATOM 673 O O . VAL A 1 91 ? -6.707 3.662 -6.902 1 98.75 91 VAL A O 1
ATOM 676 N N . GLU A 1 92 ? -7.93 1.855 -7.277 1 98.62 92 GLU A N 1
ATOM 677 C CA . GLU A 1 92 ? -9.148 2.355 -6.648 1 98.62 92 GLU A CA 1
ATOM 678 C C . GLU A 1 92 ? -9.547 1.489 -5.461 1 98.62 92 GLU A C 1
ATOM 680 O O . GLU A 1 92 ? -9.586 0.261 -5.562 1 98.62 92 GLU A O 1
ATOM 685 N N . PHE A 1 93 ? -9.797 2.199 -4.367 1 98.12 93 PHE A N 1
ATOM 686 C CA . PHE A 1 93 ? -10.234 1.523 -3.148 1 98.12 93 PHE A CA 1
ATOM 687 C C . PHE A 1 93 ? -11.727 1.721 -2.922 1 98.12 93 PHE A C 1
ATOM 689 O O . PHE A 1 93 ? -12.203 2.855 -2.842 1 98.12 93 PHE A O 1
ATOM 696 N N . HIS A 1 94 ? -12.477 0.604 -2.713 1 97.81 94 HIS A N 1
ATOM 697 C CA . HIS A 1 94 ? -13.922 0.704 -2.602 1 97.81 94 HIS A CA 1
ATOM 698 C C . HIS A 1 94 ? -14.391 0.449 -1.171 1 97.81 94 HIS A C 1
ATOM 700 O O . HIS A 1 94 ? -15.57 0.581 -0.865 1 97.81 94 HIS A O 1
ATOM 706 N N . VAL A 1 95 ? -13.484 0.032 -0.347 1 95.81 95 VAL A N 1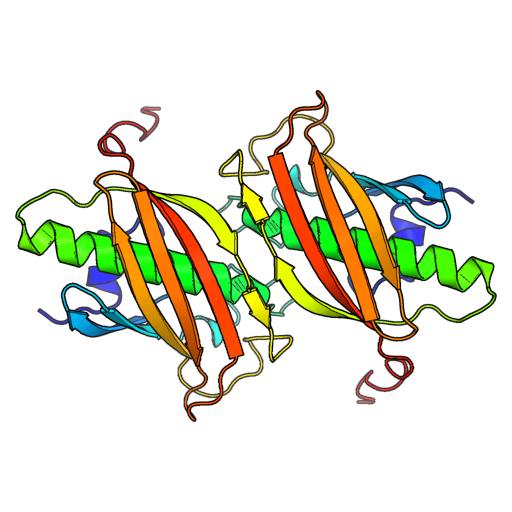
ATOM 707 C CA . VAL A 1 95 ? -13.68 -0.097 1.093 1 95.81 95 VAL A CA 1
ATOM 708 C C . VAL A 1 95 ? -12.469 0.466 1.835 1 95.81 95 VAL A C 1
ATOM 710 O O . VAL A 1 95 ? -11.469 0.826 1.215 1 95.81 95 VAL A O 1
ATOM 713 N N . ARG A 1 96 ? -12.5 0.525 3.086 1 92.31 96 ARG A N 1
ATOM 714 C CA . ARG A 1 96 ? -11.406 1.092 3.877 1 92.31 96 ARG A CA 1
ATOM 715 C C . ARG A 1 96 ? -10.539 -0.006 4.48 1 92.31 96 ARG A C 1
ATOM 717 O O . ARG A 1 96 ? -9.344 0.194 4.703 1 92.31 96 ARG A O 1
ATOM 724 N N . ARG A 1 97 ? -11.219 -1.104 4.742 1 95.25 97 ARG A N 1
ATOM 725 C CA . ARG A 1 97 ? -10.57 -2.152 5.527 1 95.25 97 ARG A CA 1
ATOM 726 C C . ARG A 1 97 ? -10.898 -3.533 4.965 1 95.25 97 ARG A C 1
ATOM 728 O O . ARG A 1 97 ? -11.992 -3.762 4.461 1 95.25 97 ARG A O 1
ATOM 735 N N . LEU A 1 98 ? -9.945 -4.461 5.145 1 97.38 98 LEU A N 1
ATOM 736 C CA . LEU A 1 98 ? -10.148 -5.832 4.688 1 97.38 98 LEU A CA 1
ATOM 737 C C . LEU A 1 98 ? -10.516 -6.746 5.852 1 97.38 98 LEU A C 1
ATOM 739 O O . LEU A 1 98 ? -11.016 -7.855 5.645 1 97.38 98 LEU A O 1
ATOM 743 N N . ASP A 1 99 ? -10.234 -6.348 7.109 1 96.75 99 ASP A N 1
ATOM 744 C CA . ASP A 1 99 ? -10.414 -7.223 8.266 1 96.75 99 ASP A CA 1
ATOM 745 C C . ASP A 1 99 ? -11.875 -7.246 8.719 1 96.75 99 ASP A C 1
ATOM 747 O O . ASP A 1 99 ? -12.227 -7.98 9.641 1 96.75 99 ASP A O 1
ATOM 751 N N . THR A 1 100 ? -12.68 -6.445 8.055 1 96.06 100 THR A N 1
ATOM 752 C CA . THR A 1 100 ? -14.094 -6.391 8.43 1 96.06 100 THR A CA 1
ATOM 753 C C . THR A 1 100 ? -14.914 -7.348 7.57 1 96.06 100 THR A C 1
ATOM 755 O O . THR A 1 100 ? -16.125 -7.492 7.777 1 96.06 100 THR A O 1
ATOM 758 N N . LEU A 1 101 ? -14.305 -7.898 6.609 1 95.75 101 LEU A N 1
ATOM 759 C CA . LEU A 1 101 ? -14.992 -8.789 5.684 1 95.75 101 LEU A CA 1
ATOM 760 C C . LEU A 1 101 ? -15.219 -10.164 6.312 1 95.75 101 LEU A C 1
ATOM 762 O O . LEU A 1 101 ? -14.406 -10.609 7.129 1 95.75 101 LEU A O 1
ATOM 766 N N . ASP A 1 102 ? -16.391 -10.648 5.746 1 91.31 102 ASP A N 1
ATOM 767 C CA . ASP A 1 102 ? -16.688 -12.031 6.113 1 91.31 102 ASP A CA 1
ATOM 768 C C . ASP A 1 102 ? -16.438 -12.977 4.941 1 91.31 102 ASP A C 1
ATOM 770 O O . ASP A 1 102 ? -16.594 -12.578 3.781 1 91.31 102 ASP A O 1
ATOM 774 N N . GLY A 1 103 ? -15.781 -14.078 5.164 1 95.69 103 GLY A N 1
ATOM 775 C CA . GLY A 1 103 ? -15.586 -15.07 4.117 1 95.69 103 GLY A CA 1
ATOM 776 C C . GLY A 1 103 ? -14.266 -14.914 3.387 1 95.69 103 GLY A C 1
ATOM 777 O O . GLY A 1 103 ? -13.43 -14.094 3.773 1 95.69 103 GLY A O 1
ATOM 778 N N . ASP A 1 104 ? -14.164 -15.594 2.254 1 97.5 104 ASP A N 1
ATOM 779 C CA . ASP A 1 104 ? -12.914 -15.664 1.504 1 97.5 104 ASP A CA 1
ATOM 780 C C . ASP A 1 104 ? -12.648 -14.359 0.759 1 97.5 104 ASP A C 1
ATOM 782 O O . ASP A 1 104 ? -13.586 -13.664 0.354 1 97.5 104 ASP A O 1
ATOM 786 N N . LEU A 1 105 ? -11.406 -14.016 0.647 1 98.44 105 LEU A N 1
ATOM 787 C CA . LEU A 1 105 ? -10.93 -12.984 -0.271 1 98.44 105 LEU A CA 1
ATOM 788 C C . LEU A 1 105 ? -10.492 -13.602 -1.597 1 98.44 105 LEU A C 1
ATOM 790 O O . LEU A 1 105 ? -9.719 -14.562 -1.614 1 98.44 105 LEU A O 1
ATOM 794 N N . VAL A 1 106 ? -11.055 -13.117 -2.664 1 98.75 106 VAL A N 1
ATOM 795 C CA . VAL A 1 106 ? -10.648 -13.594 -3.98 1 98.75 106 VAL A CA 1
ATOM 796 C C . VAL A 1 106 ? -9.719 -12.578 -4.637 1 98.75 106 VAL A C 1
ATOM 798 O O . VAL A 1 106 ? -10.023 -11.391 -4.684 1 98.75 106 VAL A O 1
ATOM 801 N N . VAL A 1 107 ? -8.578 -13.031 -5.113 1 98.88 107 VAL A N 1
ATOM 802 C CA . VAL A 1 107 ? -7.578 -12.188 -5.773 1 98.88 107 VAL A CA 1
ATOM 803 C C . VAL A 1 107 ? -7.426 -12.617 -7.23 1 98.88 107 VAL A C 1
ATOM 805 O O . VAL A 1 107 ? -7.066 -13.766 -7.512 1 98.88 107 VAL A O 1
ATOM 808 N N . GLU A 1 108 ? -7.691 -11.711 -8.125 1 98.94 108 GLU A N 1
ATOM 809 C CA . GLU A 1 108 ? -7.559 -11.961 -9.555 1 98.94 108 GLU A CA 1
ATOM 810 C C . GLU A 1 108 ? -6.469 -11.086 -10.172 1 98.94 108 GLU A C 1
ATOM 812 O O . GLU A 1 108 ? -6.387 -9.891 -9.875 1 98.94 108 GLU A O 1
ATOM 817 N N . VAL A 1 109 ? -5.652 -11.734 -11.008 1 98.75 109 VAL A N 1
ATOM 818 C CA . VAL A 1 109 ? -4.668 -10.961 -11.758 1 98.75 109 VAL A CA 1
ATOM 819 C C . VAL A 1 109 ? -4.707 -11.367 -13.234 1 98.75 109 VAL A C 1
ATOM 821 O O . VAL A 1 109 ? -4.98 -12.523 -13.555 1 98.75 109 VAL A O 1
ATOM 824 N N . GLU A 1 110 ? -4.539 -10.422 -14.094 1 98.62 110 GLU A N 1
ATOM 825 C CA . GLU A 1 110 ? -4.449 -10.602 -15.539 1 98.62 110 GLU A CA 1
ATOM 826 C C . GLU A 1 110 ? -3.174 -9.977 -16.094 1 98.62 110 GLU A C 1
ATOM 828 O O . GLU A 1 110 ? -2.943 -8.781 -15.93 1 98.62 110 GLU A O 1
ATOM 833 N N . CYS A 1 111 ? -2.42 -10.742 -16.766 1 97.44 111 CYS A N 1
ATOM 834 C CA . CYS A 1 111 ? -1.205 -10.227 -17.391 1 97.44 111 CYS A CA 1
ATOM 835 C C . CYS A 1 111 ? -1.529 -9.445 -18.656 1 97.44 111 CYS A C 1
ATOM 837 O O . CYS A 1 111 ? -2.01 -10.008 -19.641 1 97.44 111 CYS A O 1
ATOM 839 N N . LEU A 1 112 ? -1.271 -8.211 -18.625 1 97.38 112 LEU A N 1
ATOM 840 C CA . LEU A 1 112 ? -1.564 -7.344 -19.75 1 97.38 112 LEU A CA 1
ATOM 841 C C . LEU A 1 112 ? -0.405 -7.332 -20.75 1 97.38 112 LEU A C 1
ATOM 843 O O . LEU A 1 112 ? -0.619 -7.352 -21.969 1 97.38 112 LEU A O 1
ATOM 847 N N . THR A 1 113 ? 0.775 -7.266 -20.203 1 92.12 113 THR A N 1
ATOM 848 C CA . THR A 1 113 ? 1.989 -7.332 -21.016 1 92.12 113 THR A CA 1
ATOM 849 C C . THR A 1 113 ? 3.123 -7.988 -20.234 1 92.12 113 THR A C 1
ATOM 851 O O . THR A 1 113 ? 3.176 -7.883 -19 1 92.12 113 THR A O 1
ATOM 854 N N . GLY A 1 114 ? 3.969 -8.766 -21.016 1 85.12 114 GLY A N 1
ATOM 855 C CA . GLY A 1 114 ? 5.168 -9.383 -20.469 1 85.12 114 GLY A CA 1
ATOM 856 C C . GLY A 1 114 ? 6.324 -9.398 -21.453 1 85.12 114 GLY A C 1
ATOM 857 O O . GLY A 1 114 ? 6.148 -9.742 -22.625 1 85.12 114 GLY A O 1
ATOM 858 N N . ASP A 1 115 ? 7.398 -8.695 -21.109 1 76.88 115 ASP A N 1
ATOM 859 C CA . ASP A 1 115 ? 8.555 -8.594 -22 1 76.88 115 ASP A CA 1
ATOM 860 C C . ASP A 1 115 ? 9.805 -9.188 -21.344 1 76.88 115 ASP A C 1
ATOM 862 O O . ASP A 1 115 ? 10.891 -8.617 -21.438 1 76.88 115 ASP A O 1
ATOM 866 N N . GLY A 1 116 ? 9.781 -10.383 -20.891 1 77.88 116 GLY A N 1
A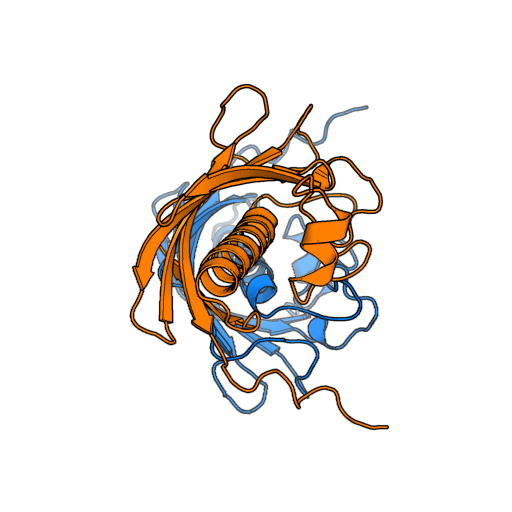TOM 867 C CA . GLY A 1 116 ? 10.961 -11.016 -20.297 1 77.88 116 GLY A CA 1
ATOM 868 C C . GLY A 1 116 ? 11.102 -10.742 -18.812 1 77.88 116 GLY A C 1
ATOM 869 O O . GLY A 1 116 ? 10.586 -11.492 -17.984 1 77.88 116 GLY A O 1
ATOM 870 N N . ASN A 1 117 ? 11.688 -9.422 -18.625 1 85.88 117 ASN A N 1
ATOM 871 C CA . ASN A 1 117 ? 11.977 -9.125 -17.219 1 85.88 117 ASN A CA 1
ATOM 872 C C . ASN A 1 117 ? 10.922 -8.211 -16.609 1 85.88 117 ASN A C 1
ATOM 874 O O . ASN A 1 117 ? 10.969 -7.922 -15.406 1 85.88 117 ASN A O 1
ATOM 878 N N . ASP A 1 118 ? 10.008 -7.785 -17.438 1 93.19 118 ASP A N 1
ATOM 879 C CA . ASP A 1 118 ? 8.969 -6.898 -16.922 1 93.19 118 ASP A CA 1
ATOM 880 C C . ASP A 1 118 ? 7.578 -7.453 -17.219 1 93.19 118 ASP A C 1
ATOM 882 O O . ASP A 1 118 ? 7.352 -8.047 -18.266 1 93.19 118 ASP A O 1
ATOM 886 N N . ALA A 1 119 ? 6.73 -7.246 -16.312 1 95.12 119 ALA A N 1
ATOM 887 C CA . ALA A 1 119 ? 5.344 -7.637 -16.547 1 95.12 119 ALA A CA 1
ATOM 888 C C . ALA A 1 119 ? 4.379 -6.625 -15.938 1 95.12 119 ALA A C 1
ATOM 890 O O . ALA A 1 119 ? 4.637 -6.078 -14.859 1 95.12 119 ALA A O 1
ATOM 891 N N . LEU A 1 120 ? 3.311 -6.363 -16.672 1 97.31 120 LEU A N 1
ATOM 892 C CA . LEU A 1 120 ? 2.217 -5.516 -16.203 1 97.31 120 LEU A CA 1
ATOM 893 C C . LEU A 1 120 ? 0.953 -6.336 -15.977 1 97.31 120 LEU A C 1
ATOM 895 O O . LEU A 1 120 ? 0.536 -7.098 -16.844 1 97.31 120 LEU A O 1
ATOM 899 N N . TYR A 1 121 ? 0.373 -6.133 -14.789 1 98.31 121 TYR A N 1
ATOM 900 C CA . TYR A 1 121 ? -0.833 -6.879 -14.445 1 98.31 121 TYR A CA 1
ATOM 901 C C . TYR A 1 121 ? -1.974 -5.934 -14.086 1 98.31 121 TYR A C 1
ATOM 903 O O . TYR A 1 121 ? -1.754 -4.898 -13.453 1 98.31 121 TYR A O 1
ATOM 911 N N . ARG A 1 122 ? -3.121 -6.309 -14.484 1 98.81 122 ARG A N 1
ATOM 912 C CA . ARG A 1 122 ? -4.328 -5.812 -13.836 1 98.81 122 ARG A CA 1
ATOM 913 C C . ARG A 1 122 ? -4.73 -6.707 -12.672 1 98.81 122 ARG A C 1
ATOM 915 O O . ARG A 1 122 ? -4.633 -7.934 -12.758 1 98.81 122 ARG A O 1
ATOM 922 N N . PHE A 1 123 ? -5.188 -6.09 -11.57 1 98.88 123 PHE A N 1
ATOM 923 C CA . PHE A 1 123 ? -5.629 -6.918 -10.461 1 98.88 123 PHE A CA 1
ATOM 924 C C . PHE A 1 123 ? -6.98 -6.453 -9.938 1 98.88 123 PHE A C 1
ATOM 926 O O . PHE A 1 123 ? -7.348 -5.289 -10.102 1 98.88 123 PHE A O 1
ATOM 933 N N . ARG A 1 124 ? -7.688 -7.383 -9.375 1 98.88 124 ARG A N 1
ATOM 934 C CA . ARG A 1 124 ? -8.93 -7.176 -8.641 1 98.88 124 ARG A CA 1
ATOM 935 C C . ARG A 1 124 ? -8.953 -8.016 -7.363 1 98.88 124 ARG A C 1
ATOM 937 O O . ARG A 1 124 ? -8.594 -9.195 -7.383 1 98.88 124 ARG A O 1
ATOM 944 N N . LEU A 1 125 ? -9.312 -7.406 -6.273 1 98.81 125 LEU A N 1
ATOM 945 C CA . LEU A 1 125 ? -9.641 -8.133 -5.051 1 98.81 125 LEU A CA 1
ATOM 946 C C . LEU A 1 125 ? -11.148 -8.094 -4.789 1 98.81 125 LEU A C 1
ATOM 948 O O . LEU A 1 125 ? -11.758 -7.023 -4.82 1 98.81 125 LEU A O 1
ATOM 952 N N . LEU A 1 126 ? -11.719 -9.242 -4.547 1 98.75 126 LEU A N 1
ATOM 953 C CA . LEU A 1 126 ? -13.164 -9.383 -4.383 1 98.75 126 LEU A CA 1
ATOM 954 C C . LEU A 1 126 ? -13.5 -10.031 -3.047 1 98.75 126 LEU A C 1
ATOM 956 O O . LEU A 1 126 ? -12.781 -10.922 -2.586 1 98.75 126 LEU A O 1
ATOM 960 N N . ALA A 1 127 ? -14.594 -9.594 -2.467 1 98.44 127 ALA A N 1
ATOM 961 C CA . ALA A 1 127 ? -15.18 -10.312 -1.337 1 98.44 127 ALA A CA 1
ATOM 962 C C . ALA A 1 127 ? -15.797 -11.633 -1.786 1 98.44 127 ALA A C 1
ATOM 964 O O . ALA A 1 127 ? -15.922 -11.891 -2.986 1 98.44 127 ALA A O 1
ATOM 965 N N . ALA A 1 128 ? -16.156 -12.43 -0.854 1 96.94 128 ALA A N 1
ATOM 966 C CA . ALA A 1 128 ? -16.719 -13.742 -1.137 1 96.94 128 ALA A CA 1
ATOM 967 C C . ALA A 1 128 ? -18.031 -13.609 -1.926 1 96.94 128 ALA A C 1
ATOM 969 O O . ALA A 1 128 ? -18.344 -14.477 -2.746 1 96.94 128 ALA A O 1
ATOM 970 N N . ASP A 1 129 ? -18.719 -12.531 -1.776 1 96.31 129 ASP A N 1
ATOM 971 C CA . ASP A 1 129 ? -20.016 -12.344 -2.436 1 96.31 129 ASP A CA 1
ATOM 972 C C . ASP A 1 129 ? -19.844 -11.68 -3.797 1 96.31 129 ASP A C 1
ATOM 974 O O . ASP A 1 129 ? -20.828 -11.352 -4.461 1 96.31 129 ASP A O 1
ATOM 978 N N . GLY A 1 130 ? -18.656 -11.391 -4.168 1 96.88 130 GLY A N 1
ATOM 979 C CA . GLY A 1 130 ? -18.375 -10.859 -5.496 1 96.88 130 GLY A CA 1
ATOM 980 C C . GLY A 1 130 ? -18.172 -9.359 -5.504 1 96.88 130 GLY A C 1
ATOM 981 O O . GLY A 1 130 ? -17.812 -8.781 -6.531 1 96.88 130 GLY A O 1
ATOM 982 N N . ARG A 1 131 ? -18.375 -8.711 -4.344 1 97.62 131 ARG A N 1
ATOM 983 C CA . ARG A 1 131 ? -18.172 -7.27 -4.262 1 97.62 131 ARG A CA 1
ATOM 984 C C . ARG A 1 131 ? -16.703 -6.918 -4.488 1 97.62 131 ARG A C 1
ATOM 986 O O . ARG A 1 131 ? -15.812 -7.539 -3.906 1 97.62 131 ARG A O 1
ATOM 993 N N . GLU A 1 132 ? -16.484 -5.93 -5.359 1 98.62 132 GLU A N 1
ATOM 994 C CA . GLU A 1 132 ? -15.125 -5.469 -5.629 1 98.62 132 GLU A CA 1
ATOM 995 C C . GLU A 1 132 ? -14.594 -4.598 -4.492 1 98.62 132 GLU A C 1
ATOM 997 O O . GLU A 1 132 ? -15.273 -3.66 -4.059 1 98.62 132 GLU A O 1
ATOM 1002 N N . LEU A 1 133 ? -13.445 -4.898 -3.994 1 98.56 133 LEU A N 1
ATOM 1003 C CA . LEU A 1 133 ? -12.859 -4.211 -2.848 1 98.56 133 LEU A CA 1
ATOM 1004 C C . LEU A 1 133 ? -11.789 -3.219 -3.299 1 98.56 133 LEU A C 1
ATOM 1006 O O . LEU A 1 133 ? -11.672 -2.129 -2.736 1 98.56 133 LEU A O 1
ATOM 1010 N N . LEU A 1 134 ? -10.984 -3.594 -4.238 1 98.12 134 LEU A N 1
ATOM 1011 C CA . LEU A 1 134 ? -9.992 -2.73 -4.867 1 98.12 134 LEU A CA 1
ATOM 1012 C C . LEU A 1 134 ? -9.609 -3.258 -6.246 1 98.12 134 LEU A C 1
ATOM 1014 O O . LEU A 1 134 ? -9.734 -4.453 -6.516 1 98.12 134 LEU A O 1
ATOM 1018 N N . THR A 1 135 ? -9.227 -2.379 -7.125 1 98.81 135 THR A N 1
ATOM 1019 C CA . THR A 1 135 ? -8.734 -2.668 -8.469 1 98.81 135 THR A CA 1
ATOM 1020 C C . THR A 1 135 ? -7.512 -1.81 -8.797 1 98.81 135 THR A C 1
ATOM 1022 O O . THR A 1 135 ? -7.262 -0.8 -8.133 1 98.81 135 THR A O 1
ATOM 1025 N N . GLY A 1 136 ? -6.773 -2.281 -9.758 1 98.75 136 GLY A N 1
ATOM 1026 C CA . GLY A 1 136 ? -5.633 -1.5 -10.211 1 98.75 136 GLY A CA 1
ATOM 1027 C C . GLY A 1 136 ? -4.711 -2.273 -11.133 1 98.75 136 GLY A C 1
ATOM 1028 O O . GLY A 1 136 ? -5.074 -3.338 -11.641 1 98.75 136 GLY A O 1
ATOM 1029 N N . ARG A 1 137 ? -3.631 -1.644 -11.406 1 98.81 137 ARG A N 1
ATOM 1030 C CA . ARG A 1 137 ? -2.549 -2.281 -12.148 1 98.81 137 ARG A CA 1
ATOM 1031 C C . ARG A 1 137 ? -1.239 -2.221 -11.367 1 98.81 137 ARG A C 1
ATOM 1033 O O . ARG A 1 137 ? -1.041 -1.322 -10.547 1 98.81 137 ARG A O 1
ATOM 1040 N N . LEU A 1 138 ? -0.453 -3.197 -11.57 1 98.25 138 LEU A N 1
ATOM 1041 C CA . LEU A 1 138 ? 0.877 -3.18 -10.969 1 98.25 138 LEU A CA 1
ATOM 1042 C C . LEU A 1 138 ? 1.92 -3.719 -11.945 1 98.25 138 LEU A C 1
ATOM 1044 O O . LEU A 1 138 ? 1.617 -4.586 -12.766 1 98.25 138 LEU A O 1
ATOM 1048 N N . ALA A 1 139 ? 3.092 -3.148 -11.906 1 97.62 139 ALA A N 1
ATOM 1049 C CA . ALA A 1 139 ? 4.238 -3.584 -12.695 1 97.62 139 ALA A CA 1
ATOM 1050 C C . ALA A 1 139 ? 5.301 -4.23 -11.82 1 97.62 139 ALA A C 1
ATOM 1052 O O . ALA A 1 139 ? 5.625 -3.717 -10.742 1 97.62 139 ALA A O 1
ATOM 1053 N N . VAL A 1 140 ? 5.801 -5.332 -12.328 1 95.19 140 VAL A N 1
ATOM 1054 C CA . VAL A 1 140 ? 6.859 -6.043 -11.617 1 95.19 140 VAL A CA 1
ATOM 1055 C C . VAL A 1 140 ? 8.07 -6.223 -12.531 1 95.19 140 VAL A C 1
ATOM 1057 O O . VAL A 1 140 ? 7.922 -6.328 -13.75 1 95.19 140 VAL A O 1
ATOM 1060 N N . ARG A 1 141 ? 9.188 -6.184 -11.906 1 93.19 141 ARG A N 1
ATOM 1061 C CA . ARG A 1 141 ? 10.438 -6.535 -12.57 1 93.19 141 ARG A CA 1
ATOM 1062 C C . ARG A 1 141 ? 11.008 -7.84 -12.023 1 93.19 141 ARG A C 1
ATOM 1064 O O . ARG A 1 141 ? 11.242 -7.965 -10.82 1 93.19 141 ARG A O 1
ATOM 1071 N N . LEU A 1 142 ? 11.195 -8.773 -12.914 1 85.19 142 LEU A N 1
ATOM 1072 C CA . LEU A 1 142 ? 11.656 -10.102 -12.531 1 85.19 142 LEU A CA 1
ATOM 1073 C C . LEU A 1 142 ? 13.172 -10.203 -12.625 1 85.19 142 LEU A C 1
ATOM 1075 O O . LEU A 1 142 ? 13.781 -9.648 -13.547 1 85.19 142 LEU A O 1
ATOM 1079 N N . ASP A 1 143 ? 13.758 -10.438 -11.469 1 76.75 143 ASP A N 1
ATOM 1080 C CA . ASP A 1 143 ? 15.195 -10.648 -11.461 1 76.75 143 ASP A CA 1
ATOM 1081 C C . ASP A 1 143 ? 15.539 -12.125 -11.672 1 76.75 143 ASP A C 1
ATOM 1083 O O . ASP A 1 143 ? 14.875 -13.008 -11.133 1 76.75 143 ASP A O 1
ATOM 1087 N N . ALA A 1 144 ? 16.297 -12.438 -12.805 1 57.94 144 ALA A N 1
ATOM 1088 C CA . ALA A 1 144 ? 16.781 -13.789 -13.008 1 57.94 144 ALA A CA 1
ATOM 1089 C C . ALA A 1 144 ? 17.641 -14.25 -11.828 1 57.94 144 ALA A C 1
ATOM 1091 O O . ALA A 1 144 ? 17.703 -15.445 -11.531 1 57.94 144 ALA A O 1
ATOM 1092 N N . GLU A 1 145 ? 18.438 -13.32 -11.32 1 50.19 145 GLU A N 1
ATOM 1093 C CA . GLU A 1 145 ? 19.469 -13.742 -10.383 1 50.19 145 GLU A CA 1
ATOM 1094 C C . GLU A 1 145 ? 18.906 -13.898 -8.969 1 50.19 145 GLU A C 1
ATOM 1096 O O . GLU A 1 145 ? 19.672 -14.023 -8.008 1 50.19 145 GLU A O 1
ATOM 1101 N N . ALA A 1 146 ? 17.797 -13.766 -8.734 1 47.12 146 ALA A N 1
ATOM 1102 C CA . ALA A 1 146 ? 17.438 -13.781 -7.32 1 47.12 146 ALA A CA 1
ATOM 1103 C C . ALA A 1 146 ? 18 -15.023 -6.629 1 47.12 146 ALA A C 1
ATOM 1105 O O . ALA A 1 146 ? 17.688 -15.281 -5.461 1 47.12 146 ALA A O 1
ATOM 1106 N N . GLY A 1 147 ? 18.625 -15.938 -7.305 1 36.06 147 GLY A N 1
ATOM 1107 C CA . GLY A 1 147 ? 19.219 -17 -6.504 1 36.06 147 GLY A CA 1
ATOM 1108 C C . GLY A 1 147 ? 20.141 -16.469 -5.418 1 36.06 147 GLY A C 1
ATOM 1109 O O . GLY A 1 147 ? 20.344 -17.141 -4.395 1 36.06 147 GLY A O 1
ATOM 1110 N N . GLU A 1 148 ? 21.219 -15.602 -5.711 1 35.22 148 GLU A N 1
ATOM 1111 C CA . GLU A 1 148 ? 22.359 -15.383 -4.832 1 35.22 148 GLU A CA 1
ATOM 1112 C C . GLU A 1 148 ? 22.016 -14.414 -3.707 1 35.22 148 GLU A C 1
ATOM 1114 O O . GLU A 1 148 ? 22.875 -14.07 -2.887 1 35.22 148 GLU A O 1
ATOM 1119 N N . GLY A 1 149 ? 21.141 -13.656 -3.764 1 35.31 149 GLY A N 1
ATOM 1120 C CA . GLY A 1 149 ? 21.109 -12.633 -2.732 1 35.31 149 GLY A CA 1
ATOM 1121 C C . GLY A 1 149 ? 20.828 -13.18 -1.35 1 35.31 149 GLY A C 1
ATOM 1122 O O . GLY A 1 149 ? 20.453 -12.43 -0.443 1 35.31 149 GLY A O 1
ATOM 1123 N N . GLY A 1 150 ? 20.688 -14.43 -1.144 1 30.83 150 GLY A N 1
ATOM 1124 C CA . GLY A 1 150 ? 20.844 -14.898 0.226 1 30.83 150 GLY A CA 1
ATOM 1125 C C . GLY A 1 150 ? 22.156 -14.5 0.855 1 30.83 150 GLY A C 1
ATOM 1126 O O . GLY A 1 150 ? 23.219 -14.797 0.314 1 30.83 150 GLY A O 1
ATOM 1127 N N . VAL A 1 151 ? 22.328 -13.203 1.431 1 29.31 151 VAL A N 1
ATOM 1128 C CA . VAL A 1 151 ? 23.531 -12.883 2.197 1 29.31 151 VAL A CA 1
ATOM 1129 C C . VAL A 1 151 ? 24.031 -14.141 2.912 1 29.31 151 VAL A C 1
ATOM 1131 O O . VAL A 1 151 ? 23.281 -14.758 3.682 1 29.31 151 VAL A O 1
ATOM 1134 N N . LYS A 1 152 ? 24.984 -14.906 2.396 1 26.78 152 LYS A N 1
ATOM 1135 C CA . LYS A 1 152 ? 25.828 -15.688 3.293 1 26.78 152 LYS A CA 1
ATOM 1136 C C . LYS A 1 152 ? 26.172 -14.891 4.555 1 26.78 152 LYS A C 1
ATOM 1138 O O . LYS A 1 152 ? 26.594 -13.734 4.473 1 26.78 152 LYS A O 1
ATOM 1143 N N . PRO A 1 153 ? 25.844 -15.508 5.824 1 24.8 153 PRO A N 1
ATOM 1144 C CA . PRO A 1 153 ? 26.516 -14.828 6.934 1 24.8 153 PRO A CA 1
ATOM 1145 C C . PRO A 1 153 ? 27.984 -14.547 6.652 1 24.8 153 PRO A C 1
ATOM 1147 O O . PRO A 1 153 ? 28.625 -15.258 5.859 1 24.8 153 PRO A O 1
ATOM 1150 N N . MET B 1 1 ? 3.1 26.766 18.734 1 60.81 1 MET B N 1
ATOM 1151 C CA . MET B 1 1 ? 3.451 25.453 19.266 1 60.81 1 MET B CA 1
ATOM 1152 C C . MET B 1 1 ? 4.109 24.594 18.203 1 60.81 1 MET B C 1
ATOM 1154 O O . MET B 1 1 ? 3.807 24.719 17.016 1 60.81 1 MET B O 1
ATOM 1158 N N . PRO B 1 2 ? 5.141 23.781 18.609 1 80.62 2 PRO B N 1
ATOM 1159 C CA . PRO B 1 2 ? 5.793 22.984 17.562 1 80.62 2 PRO B CA 1
ATOM 1160 C C . PRO B 1 2 ? 4.871 21.938 16.953 1 80.62 2 PRO B C 1
ATOM 1162 O O . PRO B 1 2 ? 4 21.391 17.656 1 80.62 2 PRO B O 1
ATOM 1165 N N . LEU B 1 3 ? 4.828 21.844 15.719 1 93.69 3 LEU B N 1
ATOM 1166 C CA . LEU B 1 3 ? 4.051 20.828 15 1 93.69 3 LEU B CA 1
ATOM 1167 C C . LEU B 1 3 ? 4.746 19.469 15.055 1 93.69 3 LEU B C 1
ATOM 1169 O O . LEU B 1 3 ? 5.203 18.969 14.023 1 93.69 3 LEU B O 1
ATOM 1173 N N . ASP B 1 4 ? 4.77 19.016 16.406 1 95.62 4 ASP B N 1
ATOM 1174 C CA . ASP B 1 4 ? 5.508 17.781 16.688 1 95.62 4 ASP B CA 1
ATOM 1175 C C . ASP B 1 4 ? 4.578 16.578 16.656 1 95.62 4 ASP B C 1
ATOM 1177 O O . ASP B 1 4 ? 3.414 16.688 16.266 1 95.62 4 ASP B O 1
ATOM 1181 N N . ARG B 1 5 ? 5.145 15.43 17.016 1 95.31 5 ARG B N 1
ATOM 1182 C CA . ARG B 1 5 ? 4.422 14.164 16.922 1 95.31 5 ARG B CA 1
ATOM 1183 C C . ARG B 1 5 ? 3.146 14.195 17.75 1 95.31 5 ARG B C 1
ATOM 1185 O O . ARG B 1 5 ? 2.115 13.656 17.344 1 95.31 5 ARG B O 1
ATOM 1192 N N . ASP B 1 6 ? 3.191 14.797 18.953 1 93.06 6 ASP B N 1
ATOM 1193 C CA . ASP B 1 6 ? 2.016 14.898 19.812 1 93.06 6 ASP B CA 1
ATOM 1194 C C . ASP B 1 6 ? 0.915 15.719 19.141 1 93.06 6 ASP B C 1
ATOM 1196 O O . ASP B 1 6 ? -0.264 15.367 19.219 1 93.06 6 ASP B O 1
ATOM 1200 N N . TRP B 1 7 ? 1.321 16.828 18.578 1 93.56 7 TRP B N 1
ATOM 1201 C CA . TRP B 1 7 ? 0.358 17.641 17.844 1 93.56 7 TRP B CA 1
ATOM 1202 C C . TRP B 1 7 ? -0.301 16.844 16.719 1 93.56 7 TRP B C 1
ATOM 1204 O O . TRP B 1 7 ? -1.523 16.859 16.562 1 93.56 7 TRP B O 1
ATOM 1214 N N . ILE B 1 8 ? 0.504 16.109 15.93 1 94.62 8 ILE B N 1
ATOM 1215 C CA . ILE B 1 8 ? 0.022 15.32 14.805 1 94.62 8 ILE B CA 1
ATOM 1216 C C . ILE B 1 8 ? -0.949 14.25 15.297 1 94.62 8 ILE B C 1
ATOM 1218 O O . ILE B 1 8 ? -2.049 14.102 14.758 1 94.62 8 ILE B O 1
ATOM 1222 N N . ALA B 1 9 ? -0.597 13.562 16.359 1 92.25 9 ALA B N 1
ATOM 1223 C CA . ALA B 1 9 ? -1.372 12.438 16.875 1 92.25 9 ALA B CA 1
ATOM 1224 C C . ALA B 1 9 ? -2.76 12.891 17.328 1 92.25 9 ALA B C 1
ATOM 1226 O O . ALA B 1 9 ? -3.709 12.102 17.312 1 92.25 9 ALA B O 1
ATOM 1227 N N . GLN B 1 10 ? -2.922 14.094 17.594 1 89.88 10 GLN B N 1
ATOM 1228 C CA . GLN B 1 10 ? -4.195 14.625 18.078 1 89.88 10 GLN B CA 1
ATOM 1229 C C . GLN B 1 10 ? -5.09 15.039 16.906 1 89.88 10 GLN B C 1
ATOM 1231 O O . GLN B 1 10 ? -6.281 15.297 17.094 1 89.88 10 GLN B O 1
ATOM 1236 N N . ARG B 1 11 ? -4.531 15.023 15.742 1 89.81 11 ARG B N 1
ATOM 1237 C CA . ARG B 1 11 ? -5.262 15.641 14.641 1 89.81 11 ARG B CA 1
ATOM 1238 C C . ARG B 1 11 ? -5.559 14.633 13.539 1 89.81 11 ARG B C 1
ATOM 1240 O O . ARG B 1 11 ? -6.332 14.914 12.625 1 89.81 11 ARG B O 1
ATOM 1247 N N . ILE B 1 12 ? -4.91 13.531 13.578 1 88.25 12 ILE B N 1
ATOM 1248 C CA . ILE B 1 12 ? -5.199 12.492 12.594 1 88.25 12 ILE B CA 1
ATOM 1249 C C . ILE B 1 12 ? -5.723 11.242 13.297 1 88.25 12 ILE B C 1
ATOM 1251 O O . ILE B 1 12 ? -5.516 11.07 14.5 1 88.25 12 ILE B O 1
ATOM 1255 N N . PRO B 1 13 ? -6.414 10.391 12.578 1 83.38 13 PRO B N 1
ATOM 1256 C CA . PRO B 1 13 ? -7.066 9.234 13.211 1 83.38 13 PRO B CA 1
ATOM 1257 C C . PRO B 1 13 ? -6.074 8.148 13.617 1 83.38 13 PRO B C 1
ATOM 1259 O O . PRO B 1 13 ? -6.426 7.242 14.375 1 83.38 13 PRO B O 1
ATOM 1262 N N . HIS B 1 14 ? -4.895 8.211 13.25 1 84.06 14 HIS B N 1
ATOM 1263 C CA . HIS B 1 14 ? -3.881 7.215 13.602 1 84.06 14 HIS B CA 1
ATOM 1264 C C . HIS B 1 14 ? -3.25 7.523 14.953 1 84.06 14 HIS B C 1
ATOM 1266 O O . HIS B 1 14 ? -2.709 8.609 15.156 1 84.06 14 HIS B O 1
ATOM 1272 N N . ALA B 1 15 ? -3.385 6.527 15.836 1 83.19 15 ALA B N 1
ATOM 1273 C CA . ALA B 1 15 ? -2.934 6.781 17.203 1 83.19 15 ALA B CA 1
ATOM 1274 C C . ALA B 1 15 ? -1.781 5.855 17.578 1 83.19 15 ALA B C 1
ATOM 1276 O O . ALA B 1 15 ? -1.519 4.867 16.891 1 83.19 15 ALA B O 1
ATOM 1277 N N . GLY B 1 16 ? -1.061 6.309 18.641 1 90.31 16 GLY B N 1
ATOM 1278 C CA . GLY B 1 16 ? 0.024 5.492 19.156 1 90.31 16 GLY B CA 1
ATOM 1279 C C . GLY B 1 16 ? 1.114 5.227 18.141 1 90.31 16 GLY B C 1
ATOM 1280 O O . GLY B 1 16 ? 1.627 6.16 17.516 1 90.31 16 GLY B O 1
ATOM 1281 N N . ALA B 1 17 ? 1.477 3.93 18 1 91.38 17 ALA B N 1
ATOM 1282 C CA . ALA B 1 17 ? 2.562 3.541 17.109 1 91.38 17 ALA B CA 1
ATOM 1283 C C . ALA B 1 17 ? 2.156 3.713 15.641 1 91.38 17 ALA B C 1
ATOM 1285 O O . ALA B 1 17 ? 3.014 3.773 14.758 1 91.38 17 ALA B O 1
ATOM 1286 N N . MET B 1 18 ? 0.832 3.885 15.367 1 92.12 18 MET B N 1
ATOM 1287 C CA . MET B 1 18 ? 0.363 4.031 13.992 1 92.12 18 MET B CA 1
ATOM 1288 C C . MET B 1 18 ? 0.481 5.477 13.531 1 92.12 18 MET B C 1
ATOM 1290 O O . MET B 1 18 ? 0.356 5.762 12.336 1 92.12 18 MET B O 1
ATOM 1294 N N . CYS B 1 19 ? 0.699 6.316 14.555 1 95.06 19 CYS B N 1
ATOM 1295 C CA . CYS B 1 19 ? 1.126 7.648 14.141 1 95.06 19 CYS B CA 1
ATOM 1296 C C . CYS B 1 19 ? 2.576 7.637 13.68 1 95.06 19 CYS B C 1
ATOM 1298 O O . CYS B 1 19 ? 3.496 7.602 14.5 1 95.06 19 CYS B O 1
ATOM 1300 N N . LEU B 1 20 ? 2.777 7.727 12.359 1 97.06 20 LEU B N 1
ATOM 1301 C CA . LEU B 1 20 ? 4.07 7.406 11.758 1 97.06 20 LEU B CA 1
ATOM 1302 C C . LEU B 1 20 ? 4.941 8.648 11.656 1 97.06 20 LEU B C 1
ATOM 1304 O O . LEU B 1 20 ? 6.168 8.547 11.57 1 97.06 20 LEU B O 1
ATOM 1308 N N . LEU B 1 21 ? 4.348 9.797 11.602 1 97.94 21 LEU B N 1
ATOM 1309 C CA . LEU B 1 21 ? 5.062 11.047 11.359 1 97.94 21 LEU B CA 1
ATOM 1310 C C . LEU B 1 21 ? 5.578 11.633 12.672 1 97.94 21 LEU B C 1
ATOM 1312 O O . LEU B 1 21 ? 4.941 11.492 13.711 1 97.94 21 LEU B O 1
ATOM 1316 N N . ASP B 1 22 ? 6.711 12.242 12.523 1 98 22 ASP B N 1
ATOM 1317 C CA . ASP B 1 22 ? 7.379 12.742 13.727 1 98 22 ASP B CA 1
ATOM 1318 C C . ASP B 1 22 ? 7.129 14.234 13.906 1 98 22 ASP B C 1
ATOM 1320 O O . ASP B 1 22 ? 6.91 14.703 15.023 1 98 22 ASP B O 1
ATOM 1324 N N . ARG B 1 23 ? 7.246 14.977 12.82 1 97.69 23 ARG B N 1
ATOM 1325 C CA . ARG B 1 23 ? 7.012 16.422 12.914 1 97.69 23 ARG B CA 1
ATOM 1326 C C . ARG B 1 23 ? 6.82 17.031 11.539 1 97.69 23 ARG B C 1
ATOM 1328 O O . ARG B 1 23 ? 7.277 16.484 10.531 1 97.69 23 ARG B O 1
ATOM 1335 N N . VAL B 1 24 ? 6.184 18.219 11.555 1 98.25 24 VAL B N 1
ATOM 1336 C CA . VAL B 1 24 ? 6.043 19.031 10.352 1 98.25 24 VAL B CA 1
ATOM 1337 C C . VAL B 1 24 ? 7.23 19.984 10.234 1 98.25 24 VAL B C 1
ATOM 1339 O O . VAL B 1 24 ? 7.555 20.703 11.18 1 98.25 24 VAL B O 1
ATOM 1342 N N . LEU B 1 25 ? 7.84 19.969 9.086 1 97.81 25 LEU B N 1
ATOM 1343 C CA . LEU B 1 25 ? 8.969 20.859 8.852 1 97.81 25 LEU B CA 1
ATOM 1344 C C . LEU B 1 25 ? 8.492 22.188 8.273 1 97.81 25 LEU B C 1
ATOM 1346 O O . LEU B 1 25 ? 8.875 23.25 8.766 1 97.81 25 LEU B O 1
ATOM 1350 N N . THR B 1 2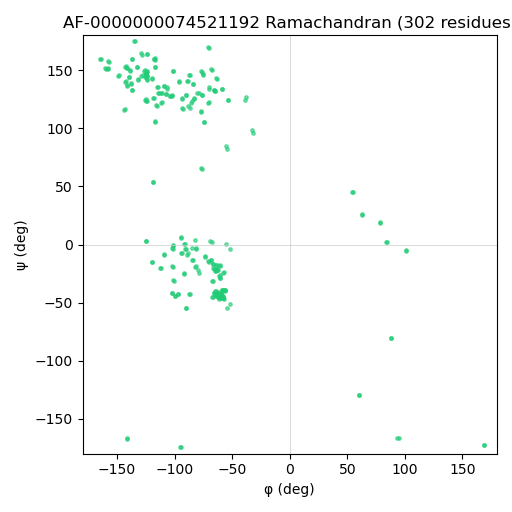6 ? 7.785 22.141 7.219 1 98 26 THR B N 1
ATOM 1351 C CA . THR B 1 26 ? 7.234 23.312 6.551 1 98 26 THR B CA 1
ATOM 1352 C C . THR B 1 26 ? 5.84 23.016 6.004 1 98 26 THR B C 1
ATOM 1354 O O . THR B 1 26 ? 5.5 21.859 5.742 1 98 26 THR B O 1
ATOM 1357 N N . TRP B 1 27 ? 5.023 24.062 5.875 1 97.44 27 TRP B N 1
ATOM 1358 C CA . TRP B 1 27 ? 3.734 23.891 5.207 1 97.44 27 TRP B CA 1
ATOM 1359 C C . TRP B 1 27 ? 3.191 25.25 4.742 1 97.44 27 TRP B C 1
ATOM 1361 O O . TRP B 1 27 ? 3.598 26.297 5.246 1 97.44 27 TRP B O 1
ATOM 1371 N N . ASP B 1 28 ? 2.473 25.281 3.779 1 96.56 28 ASP B N 1
ATOM 1372 C CA . ASP B 1 28 ? 1.602 26.359 3.332 1 96.56 28 ASP B CA 1
ATOM 1373 C C . ASP B 1 28 ? 0.282 25.812 2.789 1 96.56 28 ASP B C 1
ATOM 1375 O O . ASP B 1 28 ? -0.055 24.656 3.014 1 96.56 28 ASP B O 1
ATOM 1379 N N . ALA B 1 29 ? -0.467 26.578 2.143 1 93.75 29 ALA B N 1
ATOM 1380 C CA . ALA B 1 29 ? -1.791 26.172 1.681 1 93.75 29 ALA B CA 1
ATOM 1381 C C . ALA B 1 29 ? -1.689 25.062 0.624 1 93.75 29 ALA B C 1
ATOM 1383 O O . ALA B 1 29 ? -2.609 24.266 0.467 1 93.75 29 ALA B O 1
ATOM 1384 N N . GLY B 1 30 ? -0.557 24.969 0.022 1 96.62 30 GLY B N 1
ATOM 1385 C CA . GLY B 1 30 ? -0.462 24.031 -1.096 1 96.62 30 GLY B CA 1
ATOM 1386 C C . GLY B 1 30 ? 0.436 22.844 -0.812 1 96.62 30 GLY B C 1
ATOM 1387 O O . GLY B 1 30 ? 0.388 21.844 -1.525 1 96.62 30 GLY B O 1
ATOM 1388 N N . ARG B 1 31 ? 1.312 23.016 0.183 1 98.12 31 ARG B N 1
ATOM 1389 C CA . ARG B 1 31 ? 2.346 22 0.371 1 98.12 31 ARG B CA 1
ATOM 1390 C C . ARG B 1 31 ? 2.607 21.75 1.853 1 98.12 31 ARG B C 1
ATOM 1392 O O . ARG B 1 31 ? 2.367 22.641 2.686 1 98.12 31 ARG B O 1
ATOM 1399 N N . LEU B 1 32 ? 3.047 20.531 2.135 1 98.25 32 LEU B N 1
ATOM 1400 C CA . LEU B 1 32 ? 3.516 20.156 3.469 1 98.25 32 LEU B CA 1
ATOM 1401 C C . LEU B 1 32 ? 4.727 19.234 3.387 1 98.25 32 LEU B C 1
ATOM 1403 O O . LEU B 1 32 ? 4.773 18.344 2.545 1 98.25 32 LEU B O 1
ATO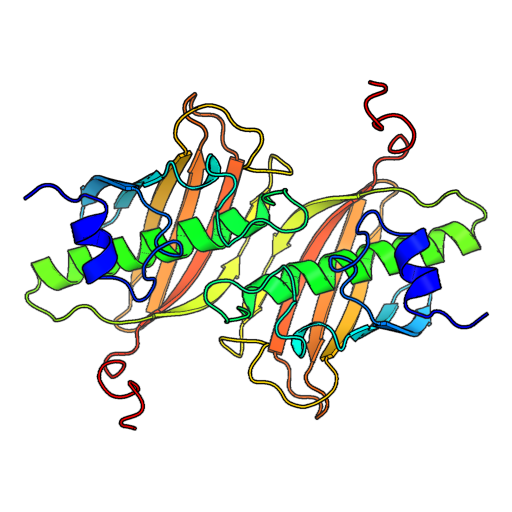M 1407 N N . ARG B 1 33 ? 5.723 19.484 4.219 1 98.69 33 ARG B N 1
ATOM 1408 C CA . ARG B 1 33 ? 6.875 18.609 4.426 1 98.69 33 ARG B CA 1
ATOM 1409 C C . ARG B 1 33 ? 6.941 18.125 5.871 1 98.69 33 ARG B C 1
ATOM 1411 O O . ARG B 1 33 ? 6.918 18.938 6.801 1 98.69 33 ARG B O 1
ATOM 1418 N N . CYS B 1 34 ? 7.012 16.828 5.984 1 98.44 34 CYS B N 1
ATOM 1419 C CA . CYS B 1 34 ? 7.129 16.203 7.297 1 98.44 34 CYS B CA 1
ATOM 1420 C C . CYS B 1 34 ? 8.367 15.312 7.371 1 98.44 34 CYS B C 1
ATOM 1422 O O . CYS B 1 34 ? 8.922 14.93 6.34 1 98.44 34 CYS B O 1
ATOM 1424 N N . VAL B 1 35 ? 8.641 15.039 8.625 1 98.38 35 VAL B N 1
ATOM 1425 C CA . VAL B 1 35 ? 9.703 14.07 8.898 1 98.38 35 VAL B CA 1
ATOM 1426 C C . VAL B 1 35 ? 9.133 12.891 9.672 1 98.38 35 VAL B C 1
ATOM 1428 O O . VAL B 1 35 ? 8.242 13.055 10.516 1 98.38 35 VAL B O 1
ATOM 1431 N N . ALA B 1 36 ? 9.633 11.703 9.336 1 98.38 36 ALA B N 1
ATOM 1432 C CA . ALA B 1 36 ? 9.328 10.492 10.102 1 98.38 36 ALA B CA 1
ATOM 1433 C C . ALA B 1 36 ? 10.609 9.766 10.5 1 98.38 36 ALA B C 1
ATOM 1435 O O . ALA B 1 36 ? 11.594 9.773 9.766 1 98.38 36 ALA B O 1
ATOM 1436 N N . VAL B 1 37 ? 10.578 9.141 11.703 1 98.25 37 VAL B N 1
ATOM 1437 C CA . VAL B 1 37 ? 11.672 8.289 12.156 1 98.25 37 VAL B CA 1
ATOM 1438 C C . VAL B 1 37 ? 11.133 6.91 12.516 1 98.25 37 VAL B C 1
ATOM 1440 O O . VAL B 1 37 ? 11.898 6.023 12.906 1 98.25 37 VAL B O 1
ATOM 1443 N N . SER B 1 38 ? 9.891 6.723 12.32 1 97.12 38 SER B N 1
ATOM 1444 C CA . SER B 1 38 ? 9.211 5.504 12.758 1 97.12 38 SER B CA 1
ATOM 1445 C C . SER B 1 38 ? 9.703 4.293 11.969 1 97.12 38 SER B C 1
ATOM 1447 O O . SER B 1 38 ? 9.695 3.17 12.477 1 97.12 38 SER B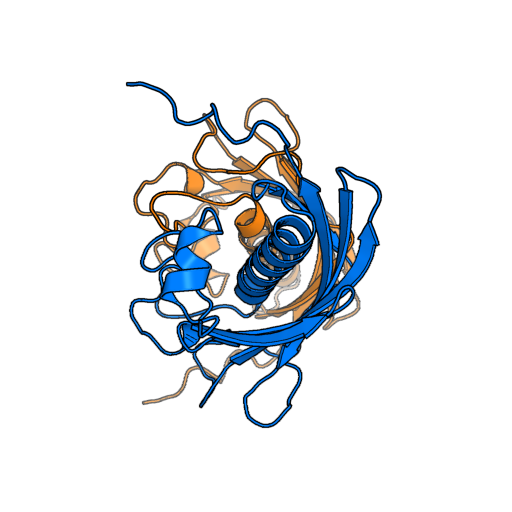 O 1
ATOM 1449 N N . HIS B 1 39 ? 10.086 4.492 10.711 1 97.56 39 HIS B N 1
ATOM 1450 C CA . HIS B 1 39 ? 10.562 3.4 9.867 1 97.56 39 HIS B CA 1
ATOM 1451 C C . HIS B 1 39 ? 11.805 2.748 10.469 1 97.56 39 HIS B C 1
ATOM 1453 O O . HIS B 1 39 ? 12.148 1.614 10.117 1 97.56 39 HIS B O 1
ATOM 1459 N N . LEU B 1 40 ? 12.5 3.438 11.398 1 97.19 40 LEU B N 1
ATOM 1460 C CA . LEU B 1 40 ? 13.719 2.934 12.031 1 97.19 40 LEU B CA 1
ATOM 1461 C C . LEU B 1 40 ? 13.383 1.978 13.172 1 97.19 40 LEU B C 1
ATOM 1463 O O . LEU B 1 40 ? 14.25 1.228 13.625 1 97.19 40 LEU B O 1
ATOM 1467 N N . SER B 1 41 ? 12.234 2.004 13.648 1 96.19 41 SER B N 1
ATOM 1468 C CA . SER B 1 41 ? 11.852 1.238 14.836 1 96.19 41 SER B CA 1
ATOM 1469 C C . SER B 1 41 ? 11.562 -0.217 14.477 1 96.19 41 SER B C 1
ATOM 1471 O O . SER B 1 41 ? 10.758 -0.498 13.586 1 96.19 41 SER B O 1
ATOM 1473 N N . PRO B 1 42 ? 12.141 -1.156 15.203 1 94.31 42 PRO B N 1
ATOM 1474 C CA . PRO B 1 42 ? 11.75 -2.555 15.023 1 94.31 42 PRO B CA 1
ATOM 1475 C C . PRO B 1 42 ? 10.289 -2.812 15.398 1 94.31 42 PRO B C 1
ATOM 1477 O O . PRO B 1 42 ? 9.711 -3.82 14.984 1 94.31 42 PRO B O 1
ATOM 1480 N N . GLY B 1 43 ? 9.719 -1.862 16.156 1 92.62 43 GLY B N 1
ATOM 1481 C CA . GLY B 1 43 ? 8.344 -1.99 16.609 1 92.62 43 GLY B CA 1
ATOM 1482 C C . GLY B 1 43 ? 7.348 -1.301 15.695 1 92.62 43 GLY B C 1
ATOM 1483 O O . GLY B 1 43 ? 6.164 -1.197 16.031 1 92.62 43 GLY B O 1
ATOM 1484 N N . ASN B 1 44 ? 7.801 -0.791 14.57 1 95.12 44 ASN B N 1
ATOM 1485 C CA . ASN B 1 44 ? 6.887 -0.201 13.602 1 95.12 44 ASN B CA 1
ATOM 1486 C C . ASN B 1 44 ? 5.766 -1.169 13.219 1 95.12 44 ASN B C 1
ATOM 1488 O O . ASN B 1 44 ? 6.031 -2.275 12.75 1 95.12 44 ASN B O 1
ATOM 1492 N N . PRO B 1 45 ? 4.551 -0.713 13.406 1 91.88 45 PRO B N 1
ATOM 1493 C CA . PRO B 1 45 ? 3.434 -1.645 13.242 1 91.88 45 PRO B CA 1
ATOM 1494 C C . PRO B 1 45 ? 3.246 -2.09 11.797 1 91.88 45 PRO B C 1
ATOM 1496 O O . PRO B 1 45 ? 2.514 -3.049 11.531 1 91.88 45 PRO B O 1
ATOM 1499 N N . LEU B 1 46 ? 3.879 -1.428 10.82 1 91.5 46 LEU B N 1
ATOM 1500 C CA . LEU B 1 46 ? 3.699 -1.759 9.414 1 91.5 46 LEU B CA 1
ATOM 1501 C C . LEU B 1 46 ? 4.723 -2.795 8.961 1 91.5 46 LEU B C 1
ATOM 1503 O O . LEU B 1 46 ? 4.672 -3.27 7.824 1 91.5 46 LEU B O 1
ATOM 1507 N N . ARG B 1 47 ? 5.648 -3.152 9.875 1 91.5 47 ARG B N 1
ATOM 1508 C CA . ARG B 1 47 ? 6.613 -4.191 9.531 1 91.5 47 ARG B CA 1
ATOM 1509 C C . ARG B 1 47 ? 5.941 -5.555 9.445 1 91.5 47 ARG B C 1
ATOM 1511 O O . ARG B 1 47 ? 5.09 -5.887 10.273 1 91.5 47 ARG B O 1
ATOM 1518 N N . ALA B 1 48 ? 6.234 -6.258 8.492 1 84 48 ALA B N 1
ATOM 1519 C CA . ALA B 1 48 ? 5.82 -7.645 8.297 1 84 48 ALA B CA 1
ATOM 1520 C C . ALA B 1 48 ? 7.027 -8.547 8.078 1 84 48 ALA B C 1
ATOM 1522 O O . ALA B 1 48 ? 7.82 -8.328 7.16 1 84 48 ALA B O 1
ATOM 1523 N N . GLY B 1 49 ? 7.176 -9.586 8.906 1 81.38 49 GLY B N 1
ATOM 1524 C CA . GLY B 1 49 ? 8.359 -10.422 8.82 1 81.38 49 GLY B CA 1
ATOM 1525 C C . GLY B 1 49 ? 9.641 -9.672 9.125 1 81.38 49 GLY B C 1
ATOM 1526 O O . GLY B 1 49 ? 10.672 -9.914 8.484 1 81.38 49 GLY B O 1
ATOM 1527 N N . GLY B 1 50 ? 9.516 -8.656 9.875 1 87.38 50 GLY B N 1
ATOM 1528 C CA . GLY B 1 50 ? 10.664 -7.867 10.289 1 87.38 50 GLY B CA 1
ATOM 1529 C C . GLY B 1 50 ? 11.086 -6.836 9.258 1 87.38 50 GLY B C 1
ATOM 1530 O O . GLY B 1 50 ? 12.07 -6.121 9.453 1 87.38 50 GLY B O 1
ATOM 1531 N N . ARG B 1 51 ? 10.336 -6.758 8.156 1 91.19 51 ARG B N 1
ATOM 1532 C CA . ARG B 1 51 ? 10.695 -5.84 7.082 1 91.19 51 ARG B CA 1
ATOM 1533 C C . ARG B 1 51 ? 9.609 -4.785 6.883 1 91.19 51 ARG B C 1
ATOM 1535 O O . ARG B 1 51 ? 8.445 -5.012 7.203 1 91.19 51 ARG B O 1
ATOM 1542 N N . LEU B 1 52 ? 10.031 -3.639 6.383 1 94.19 52 LEU B N 1
ATOM 1543 C CA . LEU B 1 52 ? 9.109 -2.57 6.02 1 94.19 52 LEU B CA 1
ATOM 1544 C C . LEU B 1 52 ? 9.164 -2.281 4.523 1 94.19 52 LEU B C 1
ATOM 1546 O O . LEU B 1 52 ? 10.102 -1.628 4.051 1 94.19 52 LEU B O 1
ATOM 1550 N N . SER B 1 53 ? 8.133 -2.721 3.854 1 92.81 53 SER B N 1
ATOM 1551 C CA . SER B 1 53 ? 8.078 -2.559 2.406 1 92.81 53 SER B CA 1
ATOM 1552 C C . SER B 1 53 ? 7.934 -1.09 2.02 1 92.81 53 SER B C 1
ATOM 1554 O O . SER B 1 53 ? 7.277 -0.317 2.721 1 92.81 53 SER B O 1
ATOM 1556 N N . VAL B 1 54 ? 8.461 -0.772 0.847 1 95.12 54 VAL B N 1
ATOM 1557 C CA . VAL B 1 54 ? 8.328 0.589 0.338 1 95.12 54 VAL B CA 1
ATOM 1558 C C . VAL B 1 54 ? 6.859 0.901 0.073 1 95.12 54 VAL B C 1
ATOM 1560 O O . VAL B 1 54 ? 6.449 2.064 0.103 1 95.12 54 VAL B O 1
ATOM 1563 N N . VAL B 1 55 ? 6.012 -0.111 -0.13 1 94.62 55 VAL B N 1
ATOM 1564 C CA . VAL B 1 55 ? 4.59 0.089 -0.397 1 94.62 55 VAL B CA 1
ATOM 1565 C C . VAL B 1 55 ? 3.938 0.805 0.783 1 94.62 55 VAL B C 1
ATOM 1567 O O . VAL B 1 55 ? 3.018 1.605 0.6 1 94.62 55 VAL B O 1
ATOM 1570 N N . CYS B 1 56 ? 4.496 0.591 1.959 1 95.19 56 CYS B N 1
ATOM 1571 C CA . CYS B 1 56 ? 3.982 1.229 3.166 1 95.19 56 CYS B CA 1
ATOM 1572 C C . CYS B 1 56 ? 4.184 2.738 3.113 1 95.19 56 CYS B C 1
ATOM 1574 O O . CYS B 1 56 ? 3.555 3.479 3.869 1 95.19 56 CYS B O 1
ATOM 1576 N N . GLY B 1 57 ? 5.059 3.191 2.221 1 97.62 57 GLY B N 1
ATOM 1577 C CA . GLY B 1 57 ? 5.242 4.621 2.039 1 97.62 57 GLY B CA 1
ATOM 1578 C C . GLY B 1 57 ? 3.959 5.344 1.669 1 97.62 57 GLY B C 1
ATOM 1579 O O . GLY B 1 57 ? 3.809 6.535 1.952 1 97.62 57 GLY B O 1
ATOM 1580 N N . ILE B 1 58 ? 3.057 4.602 1.113 1 97.25 58 ILE B N 1
ATOM 1581 C CA . ILE B 1 58 ? 1.764 5.18 0.762 1 97.25 58 ILE B CA 1
ATOM 1582 C C . ILE B 1 58 ? 1.025 5.605 2.029 1 97.25 58 ILE B C 1
ATOM 1584 O O . ILE B 1 58 ? 0.381 6.656 2.059 1 97.25 58 ILE B O 1
ATOM 1588 N N . GLU B 1 59 ? 1.104 4.797 3.064 1 94.56 59 GLU B N 1
ATOM 1589 C CA . GLU B 1 59 ? 0.492 5.152 4.34 1 94.56 59 GLU B CA 1
ATOM 1590 C C . GLU B 1 59 ? 1.115 6.418 4.922 1 94.56 59 GLU B C 1
ATOM 1592 O O . GLU B 1 59 ? 0.408 7.273 5.457 1 94.56 59 GLU B O 1
ATOM 1597 N N . TYR B 1 60 ? 2.441 6.566 4.832 1 97.5 60 TYR B N 1
ATOM 1598 C CA . TYR B 1 60 ? 3.119 7.781 5.266 1 97.5 60 TYR B CA 1
ATOM 1599 C C . TYR B 1 60 ? 2.58 9 4.527 1 97.5 60 TYR B C 1
ATOM 1601 O O . TYR B 1 60 ? 2.316 10.039 5.137 1 97.5 60 TYR B O 1
ATOM 1609 N N . ALA B 1 61 ? 2.439 8.82 3.236 1 98.19 61 ALA B N 1
ATOM 1610 C CA . ALA B 1 61 ? 1.921 9.914 2.41 1 98.19 61 ALA B CA 1
ATOM 1611 C C . ALA B 1 61 ? 0.486 10.258 2.795 1 98.19 61 ALA B C 1
ATOM 1613 O O . ALA B 1 61 ? 0.124 11.43 2.877 1 98.19 61 ALA B O 1
ATOM 1614 N N . ALA B 1 62 ? -0.334 9.227 3 1 96.19 62 ALA B N 1
ATOM 1615 C CA . ALA B 1 62 ? -1.723 9.438 3.402 1 96.19 62 ALA B CA 1
ATOM 1616 C C . ALA B 1 62 ? -1.801 10.211 4.711 1 96.19 62 ALA B C 1
ATOM 1618 O O . ALA B 1 62 ? -2.607 11.141 4.848 1 96.19 62 ALA B O 1
ATOM 1619 N N . GLN B 1 63 ? -0.989 9.852 5.645 1 94.81 63 GLN B N 1
ATOM 1620 C CA . GLN B 1 63 ? -0.985 10.562 6.914 1 94.81 63 GLN B CA 1
ATOM 1621 C C . GLN B 1 63 ? -0.549 12.016 6.73 1 94.81 63 GLN B C 1
ATOM 1623 O O . GLN B 1 63 ? -1.126 12.922 7.332 1 94.81 63 GLN B O 1
ATOM 1628 N N . ALA B 1 64 ? 0.496 12.219 5.922 1 97.44 64 ALA B N 1
ATOM 1629 C CA . ALA B 1 64 ? 0.936 13.586 5.656 1 97.44 64 ALA B CA 1
ATOM 1630 C C . ALA B 1 64 ? -0.192 14.422 5.051 1 97.44 64 ALA B C 1
ATOM 1632 O O . ALA B 1 64 ? -0.36 15.594 5.391 1 97.44 64 ALA B O 1
ATOM 1633 N N . THR B 1 65 ? -0.927 13.805 4.207 1 95.94 65 THR B N 1
ATOM 1634 C CA . THR B 1 65 ? -2.072 14.477 3.598 1 95.94 65 THR B CA 1
ATOM 1635 C C . THR B 1 65 ? -3.119 14.82 4.652 1 95.94 65 THR B C 1
ATOM 1637 O O . THR B 1 65 ? -3.701 15.906 4.621 1 95.94 65 THR B O 1
ATOM 1640 N N . ALA B 1 66 ? -3.379 13.914 5.531 1 93.44 66 ALA B N 1
ATOM 1641 C CA . ALA B 1 66 ? -4.309 14.18 6.625 1 93.44 66 ALA B CA 1
ATOM 1642 C C . ALA B 1 66 ? -3.834 15.352 7.48 1 93.44 66 ALA B C 1
ATOM 1644 O O . ALA B 1 66 ? -4.629 16.219 7.859 1 93.44 66 ALA B O 1
ATOM 1645 N N . VAL B 1 67 ? -2.58 15.398 7.77 1 95.19 67 VAL B N 1
ATOM 1646 C CA . VAL B 1 67 ? -1.996 16.484 8.555 1 95.19 67 VAL B CA 1
ATOM 1647 C C . VAL B 1 67 ? -2.16 17.812 7.82 1 95.19 67 VAL B C 1
ATOM 1649 O O . VAL B 1 67 ? -2.551 18.812 8.422 1 95.19 67 VAL B O 1
ATOM 1652 N N . HIS B 1 68 ? -1.878 17.812 6.516 1 95.56 68 HIS B N 1
ATOM 1653 C CA . HIS B 1 68 ? -2.041 19.031 5.715 1 95.56 68 HIS B CA 1
ATOM 1654 C C . HIS B 1 68 ? -3.48 19.531 5.766 1 95.56 68 HIS B C 1
ATOM 1656 O O . HIS B 1 68 ? -3.717 20.719 5.938 1 95.56 68 HIS B O 1
ATOM 1662 N N . GLY B 1 69 ? -4.363 18.594 5.613 1 91.94 69 GLY B N 1
ATOM 1663 C CA . GLY B 1 69 ? -5.77 18.953 5.711 1 91.94 69 GLY B CA 1
ATOM 1664 C C . GLY B 1 69 ? -6.133 19.578 7.047 1 91.94 69 GLY B C 1
ATOM 1665 O O . GLY B 1 69 ? -6.879 20.547 7.102 1 91.94 69 GLY B O 1
ATOM 1666 N N . ALA B 1 70 ? -5.672 18.984 8.07 1 90.94 70 ALA B N 1
ATOM 1667 C CA . ALA B 1 70 ? -5.945 19.484 9.406 1 90.94 70 ALA B CA 1
ATOM 1668 C C . ALA B 1 70 ? -5.41 20.906 9.578 1 90.94 70 ALA B C 1
ATOM 1670 O O . ALA B 1 70 ? -6.062 21.766 10.188 1 90.94 70 ALA B O 1
ATOM 1671 N N . LEU B 1 71 ? -4.234 21.125 9.07 1 92.44 71 LEU B N 1
ATOM 1672 C CA . LEU B 1 71 ? -3.611 22.438 9.164 1 92.44 71 LEU B CA 1
ATOM 1673 C C . LEU B 1 71 ? -4.391 23.469 8.352 1 92.44 71 LEU B C 1
ATOM 1675 O O . LEU B 1 71 ? -4.598 24.594 8.812 1 92.44 71 LEU B O 1
ATOM 1679 N N . ARG B 1 72 ? -4.793 23.078 7.234 1 89.31 72 ARG B N 1
ATOM 1680 C CA . ARG B 1 72 ? -5.57 23.969 6.387 1 89.31 72 ARG B CA 1
ATOM 1681 C C . ARG B 1 72 ? -6.902 24.328 7.039 1 89.31 72 ARG B C 1
ATOM 1683 O O . ARG B 1 72 ? -7.34 25.484 6.984 1 89.31 72 ARG B O 1
ATOM 1690 N N . SER B 1 73 ? -7.523 23.328 7.617 1 84.38 73 SER B N 1
ATOM 1691 C CA . SER B 1 73 ? -8.812 23.531 8.266 1 84.38 73 SER B CA 1
ATOM 1692 C C . SER B 1 73 ? -8.672 24.406 9.508 1 84.38 73 SER B C 1
ATOM 1694 O O . SER B 1 73 ? -9.547 25.234 9.789 1 84.38 73 SER B O 1
ATOM 1696 N N . ALA B 1 74 ? -7.688 24.156 10.328 1 79.25 74 ALA B N 1
ATOM 1697 C CA . ALA B 1 74 ? -7.438 24.969 11.516 1 79.25 74 ALA B CA 1
ATOM 1698 C C . ALA B 1 74 ? -7.262 26.438 11.148 1 79.25 74 ALA B C 1
ATOM 1700 O O . ALA B 1 74 ? -7.738 27.328 11.859 1 79.25 74 ALA B O 1
ATOM 1701 N N . GLY B 1 75 ? -6.609 26.625 10.086 1 73.19 75 GLY B N 1
ATOM 1702 C CA . GLY B 1 75 ? -6.457 28 9.625 1 73.19 75 GLY B CA 1
ATOM 1703 C C . GLY B 1 75 ? -7.773 28.656 9.25 1 73.19 75 GLY B C 1
ATOM 1704 O O . GLY B 1 75 ? -7.906 29.875 9.328 1 73.19 75 GLY B O 1
ATOM 1705 N N . GLU B 1 76 ? -8.719 27.828 8.977 1 71.88 76 GLU B N 1
ATOM 1706 C CA . GLU B 1 76 ? -10.031 28.328 8.57 1 71.88 76 GLU B CA 1
ATOM 1707 C C . GLU B 1 76 ? -11.023 28.281 9.727 1 71.88 76 GLU B C 1
ATOM 1709 O O . GLU B 1 76 ? -12.172 28.703 9.578 1 71.88 76 GLU B O 1
ATOM 1714 N N . GLY B 1 77 ? -10.531 27.781 10.859 1 75.88 77 GLY B N 1
ATOM 1715 C CA . GLY B 1 77 ? -11.375 27.703 12.039 1 75.88 77 GLY B CA 1
ATOM 1716 C C . GLY B 1 77 ? -12.352 26.531 12.016 1 75.88 77 GLY B C 1
ATOM 1717 O O . GLY B 1 77 ? -13.375 26.562 12.695 1 75.88 77 GLY B O 1
ATOM 1718 N N . GLU B 1 78 ? -12.047 25.578 11.18 1 73.5 78 GLU B N 1
ATOM 1719 C CA . GLU B 1 78 ? -12.906 24.406 11.055 1 73.5 78 GLU B CA 1
ATOM 1720 C C . GLU B 1 78 ? -12.32 23.219 11.812 1 73.5 78 GLU B C 1
ATOM 1722 O O . GLU B 1 78 ? -11.117 23.156 12.062 1 73.5 78 GLU B O 1
ATOM 1727 N N . ALA B 1 79 ? -13.188 22.391 12.289 1 74.44 79 ALA B N 1
ATOM 1728 C CA . ALA B 1 79 ? -12.727 21.156 12.898 1 74.44 79 ALA B CA 1
ATOM 1729 C C . ALA B 1 79 ? -12.031 20.266 11.875 1 74.44 79 ALA B C 1
ATOM 1731 O O . ALA B 1 79 ? -12.422 20.234 10.703 1 74.44 79 ALA B O 1
ATOM 1732 N N . PRO B 1 80 ? -10.992 19.609 12.383 1 73.69 80 PRO B N 1
ATOM 1733 C CA . PRO B 1 80 ? -10.344 18.672 11.445 1 73.69 80 PRO B CA 1
ATOM 1734 C C . PRO B 1 80 ? -11.305 17.609 10.938 1 73.69 80 PRO B C 1
ATOM 1736 O O . PRO B 1 80 ? -12.156 17.125 11.688 1 73.69 80 PRO B O 1
ATOM 1739 N N . ARG B 1 81 ? -11.273 17.391 9.641 1 76.75 81 ARG B N 1
ATOM 1740 C CA . ARG B 1 81 ? -12.094 16.359 9.016 1 76.75 81 ARG B CA 1
ATOM 1741 C C . ARG B 1 81 ? -11.297 15.07 8.836 1 76.75 81 ARG B C 1
ATOM 1743 O O . ARG B 1 81 ? -10.102 15.109 8.547 1 76.75 81 ARG B O 1
ATOM 1750 N N . SER B 1 82 ? -11.938 13.945 9.078 1 79.25 82 SER B N 1
ATOM 1751 C CA . SER B 1 82 ? -11.359 12.641 8.758 1 79.25 82 SER B CA 1
ATOM 1752 C C . SER B 1 82 ? -11.594 12.273 7.301 1 79.25 82 SER B C 1
ATOM 1754 O O . SER B 1 82 ? -12.602 12.664 6.711 1 79.25 82 SER B O 1
ATOM 1756 N N . GLY B 1 83 ? -10.602 11.742 6.723 1 84.44 83 GLY B N 1
ATOM 1757 C CA . GLY B 1 83 ? -10.742 11.312 5.34 1 84.44 83 GLY B CA 1
ATOM 1758 C C . GLY B 1 83 ? -10.289 9.891 5.105 1 84.44 83 GLY B C 1
ATOM 1759 O O . GLY B 1 83 ? -9.719 9.258 5.996 1 84.44 83 GLY B O 1
ATOM 1760 N N . PHE B 1 84 ? -10.727 9.406 3.926 1 88.5 84 PHE B N 1
ATOM 1761 C CA . PHE B 1 84 ? -10.281 8.07 3.545 1 88.5 84 PHE B CA 1
ATOM 1762 C C . PHE B 1 84 ? -9.648 8.086 2.16 1 88.5 84 PHE B C 1
ATOM 1764 O O . PHE B 1 84 ? -9.969 8.945 1.333 1 88.5 84 PHE B O 1
ATOM 1771 N N . LEU B 1 85 ? -8.695 7.176 2.018 1 93.75 85 LEU B N 1
ATOM 1772 C CA . LEU B 1 85 ? -8 7.02 0.747 1 93.75 85 LEU B CA 1
ATOM 1773 C C . LEU B 1 85 ? -8.922 6.422 -0.312 1 93.75 85 LEU B C 1
ATOM 1775 O O . LEU B 1 85 ? -9.516 5.363 -0.1 1 93.75 85 LEU B O 1
ATOM 1779 N N . VAL B 1 86 ? -9.078 7.137 -1.41 1 95.88 86 VAL B N 1
ATOM 1780 C CA . VAL B 1 86 ? -9.961 6.703 -2.488 1 95.88 86 VAL B CA 1
ATOM 1781 C C . VAL B 1 86 ? -9.148 6.004 -3.574 1 95.88 86 VAL B C 1
ATOM 1783 O O . VAL B 1 86 ? -9.578 4.98 -4.117 1 95.88 86 VAL B O 1
ATOM 1786 N N . SER B 1 87 ? -8.023 6.59 -3.873 1 98 87 SER B N 1
ATOM 1787 C CA . SER B 1 87 ? -7.219 6.02 -4.945 1 98 87 SER B CA 1
ATOM 1788 C C . SER B 1 87 ? -5.754 6.434 -4.816 1 98 87 SER B C 1
ATOM 1790 O O . SER B 1 87 ? -5.441 7.426 -4.156 1 98 87 SER B O 1
ATOM 1792 N N . VAL B 1 88 ? -4.887 5.652 -5.41 1 98.12 88 VAL B N 1
ATOM 1793 C CA . VAL B 1 88 ? -3.52 6.074 -5.691 1 98.12 88 VAL B CA 1
ATOM 1794 C C . VAL B 1 88 ? -3.223 5.902 -7.18 1 98.12 8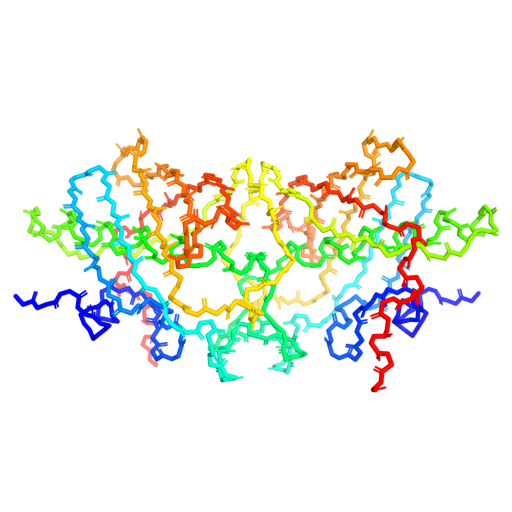8 VAL B C 1
ATOM 1796 O O . VAL B 1 88 ? -3.754 4.996 -7.824 1 98.12 88 VAL B O 1
ATOM 1799 N N . ARG B 1 89 ? -2.404 6.816 -7.664 1 97.88 89 ARG B N 1
ATOM 1800 C CA . ARG B 1 89 ? -2.133 6.852 -9.094 1 97.88 89 ARG B CA 1
ATOM 1801 C C . ARG B 1 89 ? -0.652 7.094 -9.367 1 97.88 89 ARG B C 1
ATOM 1803 O O . ARG B 1 89 ? -0.019 7.914 -8.703 1 97.88 89 ARG B O 1
ATOM 1810 N N . ASP B 1 90 ? -0.198 6.359 -10.336 1 98.19 90 ASP B N 1
ATOM 1811 C CA . ASP B 1 90 ? 1.141 6.57 -10.875 1 98.19 90 ASP B CA 1
ATOM 1812 C C . ASP B 1 90 ? 2.193 6.52 -9.773 1 98.19 90 ASP B C 1
ATOM 1814 O O . ASP B 1 90 ? 3.047 7.406 -9.68 1 98.19 90 ASP B O 1
ATOM 1818 N N . VAL B 1 91 ? 2.037 5.508 -8.93 1 98.75 91 VAL B N 1
ATOM 1819 C CA . VAL B 1 91 ? 3.023 5.348 -7.867 1 98.75 91 VAL B CA 1
ATOM 1820 C C . VAL B 1 91 ? 4.238 4.59 -8.398 1 98.75 9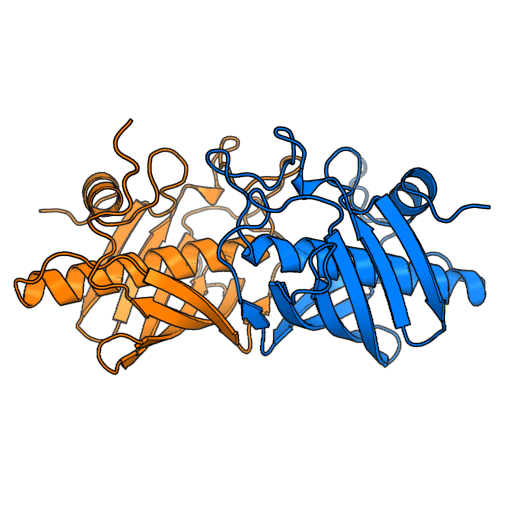1 VAL B C 1
ATOM 1822 O O . VAL B 1 91 ? 4.094 3.523 -9 1 98.75 91 VAL B O 1
ATOM 1825 N N . GLU B 1 92 ? 5.387 5.168 -8.242 1 98.62 92 GLU B N 1
ATOM 1826 C CA . GLU B 1 92 ? 6.656 4.543 -8.602 1 98.62 92 GLU B CA 1
ATOM 1827 C C . GLU B 1 92 ? 7.504 4.262 -7.367 1 98.62 92 GLU B C 1
ATOM 1829 O O . GLU B 1 92 ? 7.672 5.133 -6.512 1 98.62 92 GLU B O 1
ATOM 1834 N N . PHE B 1 93 ? 7.969 3.008 -7.332 1 98.19 93 PHE B N 1
ATOM 1835 C CA . PHE B 1 93 ? 8.836 2.592 -6.234 1 98.19 93 PHE B CA 1
ATOM 1836 C C . PHE B 1 93 ? 10.281 2.502 -6.688 1 98.19 93 PHE B C 1
ATOM 1838 O O . PHE B 1 93 ? 10.602 1.777 -7.633 1 98.19 93 PHE B O 1
ATOM 1845 N N . HIS B 1 94 ? 11.195 3.166 -5.949 1 97.81 94 HIS B N 1
ATOM 1846 C CA . HIS B 1 94 ? 12.586 3.221 -6.391 1 97.81 94 HIS B CA 1
ATOM 1847 C C . HIS B 1 94 ? 13.477 2.373 -5.492 1 97.81 94 HIS B C 1
ATOM 1849 O O . HIS B 1 94 ? 14.672 2.223 -5.762 1 97.81 94 HIS B O 1
ATOM 1855 N N . VAL B 1 95 ? 12.945 1.9 -4.414 1 95.88 95 VAL B N 1
ATOM 1856 C CA . VAL B 1 95 ? 13.578 0.93 -3.527 1 95.88 95 VAL B CA 1
ATOM 1857 C C . VAL B 1 95 ? 12.578 -0.161 -3.154 1 95.88 95 VAL B C 1
ATOM 1859 O O . VAL B 1 95 ? 11.398 -0.068 -3.492 1 95.88 95 VAL B O 1
ATOM 1862 N N . ARG B 1 96 ? 12.977 -1.139 -2.471 1 92.38 96 ARG B N 1
ATOM 1863 C CA . ARG B 1 96 ? 12.102 -2.25 -2.107 1 92.38 96 ARG B CA 1
ATOM 1864 C C . ARG B 1 96 ? 11.609 -2.117 -0.668 1 92.38 96 ARG B C 1
ATOM 1866 O O . ARG B 1 96 ? 10.523 -2.582 -0.331 1 92.38 96 ARG B O 1
ATOM 1873 N N . ARG B 1 97 ? 12.484 -1.509 0.117 1 95.31 97 ARG B N 1
ATOM 1874 C CA . ARG B 1 97 ? 12.266 -1.515 1.561 1 95.31 97 ARG B CA 1
ATOM 1875 C C . ARG B 1 97 ? 12.586 -0.155 2.168 1 95.31 97 ARG B C 1
ATOM 1877 O O . ARG B 1 97 ? 13.508 0.53 1.714 1 95.31 97 ARG B O 1
ATOM 1884 N N . LEU B 1 98 ? 11.875 0.178 3.25 1 97.44 98 LEU B N 1
ATOM 1885 C CA . LEU B 1 98 ? 12.125 1.435 3.951 1 97.44 98 LEU B CA 1
ATOM 1886 C C . LEU B 1 98 ? 12.938 1.201 5.215 1 97.44 98 LEU B C 1
ATOM 1888 O O . LEU B 1 98 ? 13.508 2.141 5.777 1 97.44 98 LEU B O 1
ATOM 1892 N N . ASP B 1 99 ? 13 -0.042 5.742 1 96.81 99 ASP B N 1
ATOM 1893 C CA . ASP B 1 99 ? 13.633 -0.322 7.027 1 96.81 99 ASP B CA 1
ATOM 1894 C C . ASP B 1 99 ? 15.141 -0.438 6.879 1 96.81 99 ASP B C 1
ATOM 1896 O O . ASP B 1 99 ? 15.859 -0.604 7.871 1 96.81 99 ASP B O 1
ATOM 1900 N N . THR B 1 100 ? 15.594 -0.35 5.648 1 96.12 100 THR B N 1
ATOM 1901 C CA . THR B 1 100 ? 17.031 -0.466 5.41 1 96.12 100 THR B CA 1
ATOM 1902 C C . THR B 1 100 ? 17.688 0.912 5.375 1 96.12 100 THR B C 1
ATOM 1904 O O . THR B 1 100 ? 18.906 1.021 5.246 1 96.12 100 THR B O 1
ATOM 1907 N N . LEU B 1 101 ? 16.906 1.906 5.398 1 95.88 101 LEU B N 1
ATOM 1908 C CA . LEU B 1 101 ? 17.391 3.275 5.316 1 95.88 101 LEU B CA 1
ATOM 1909 C C . LEU B 1 101 ? 17.984 3.721 6.652 1 95.88 101 LEU B C 1
ATOM 1911 O O . LEU B 1 101 ? 17.531 3.289 7.711 1 95.88 101 LEU B O 1
ATOM 1915 N N . ASP B 1 102 ? 19 4.617 6.348 1 91.44 102 ASP B N 1
ATOM 1916 C CA . ASP B 1 102 ? 19.578 5.277 7.512 1 91.44 102 ASP B CA 1
ATOM 1917 C C . ASP B 1 102 ? 19.141 6.73 7.602 1 91.44 102 ASP B C 1
ATOM 1919 O O . ASP B 1 102 ? 18.859 7.363 6.578 1 91.44 102 ASP B O 1
ATOM 1923 N N . GLY B 1 103 ? 18.766 7.199 8.742 1 95.69 103 GLY B N 1
ATOM 1924 C CA . GLY B 1 103 ? 18.406 8.594 8.93 1 95.69 103 GLY B CA 1
ATOM 1925 C C . GLY B 1 103 ? 16.906 8.852 8.773 1 95.69 103 GLY B C 1
ATOM 1926 O O . GLY B 1 103 ? 16.125 7.918 8.625 1 95.69 103 GLY B O 1
ATOM 1927 N N . ASP B 1 104 ? 16.562 10.133 8.656 1 97.5 104 ASP B N 1
ATOM 1928 C CA . ASP B 1 104 ? 15.172 10.555 8.641 1 97.5 104 ASP B CA 1
ATOM 1929 C C . ASP B 1 104 ? 14.516 10.242 7.297 1 97.5 104 ASP B C 1
ATOM 1931 O O . ASP B 1 104 ? 15.188 10.234 6.262 1 97.5 104 ASP B O 1
ATOM 1935 N N . LEU B 1 105 ? 13.266 9.938 7.355 1 98.44 105 LEU B N 1
ATOM 1936 C CA . LEU B 1 105 ? 12.398 9.891 6.18 1 98.44 105 LEU B CA 1
ATOM 1937 C C . LEU B 1 105 ? 11.68 11.227 5.988 1 98.44 105 LEU B C 1
ATOM 1939 O O . LEU B 1 105 ? 11.086 11.758 6.93 1 98.44 105 LEU B O 1
ATOM 1943 N N . VAL B 1 106 ? 11.812 11.789 4.82 1 98.75 106 VAL B N 1
ATOM 1944 C CA . VAL B 1 106 ? 11.102 13.031 4.523 1 98.75 106 VAL B CA 1
ATOM 1945 C C . VAL B 1 106 ? 9.883 12.734 3.648 1 98.75 106 VAL B C 1
ATOM 1947 O O . VAL B 1 106 ? 10 12.039 2.633 1 98.75 106 VAL B O 1
ATOM 1950 N N . VAL B 1 107 ? 8.719 13.211 4.055 1 98.88 107 VAL B N 1
ATOM 1951 C CA . VAL B 1 107 ? 7.469 13.023 3.332 1 98.88 107 VAL B CA 1
ATOM 1952 C C . VAL B 1 107 ? 6.949 14.375 2.836 1 98.88 107 VAL B C 1
ATOM 1954 O O . VAL B 1 107 ? 6.684 15.273 3.635 1 98.88 107 VAL B O 1
ATOM 1957 N N . GLU B 1 108 ? 6.82 14.492 1.545 1 98.94 108 GLU B N 1
ATOM 1958 C CA . GLU B 1 108 ? 6.301 15.711 0.93 1 98.94 108 GLU B CA 1
ATOM 1959 C C . GLU B 1 108 ? 4.969 15.453 0.237 1 98.94 108 GLU B C 1
ATOM 1961 O O . GLU B 1 108 ? 4.809 14.453 -0.465 1 98.94 108 GLU B O 1
ATOM 1966 N N . VAL B 1 109 ? 4.035 16.391 0.483 1 98.75 109 VAL B N 1
ATOM 1967 C CA . VAL B 1 109 ? 2.773 16.312 -0.248 1 98.75 109 VAL B CA 1
ATOM 1968 C C . VAL B 1 109 ? 2.43 17.688 -0.825 1 98.75 109 VAL B C 1
ATOM 1970 O O . VAL B 1 109 ? 2.748 18.719 -0.227 1 98.75 109 VAL B O 1
ATOM 1973 N N . GLU B 1 110 ? 1.893 17.719 -2 1 98.62 110 GLU B N 1
ATOM 1974 C CA . GLU B 1 110 ? 1.404 18.906 -2.691 1 98.62 110 GLU B CA 1
ATOM 1975 C C . GLU B 1 110 ? -0.054 18.734 -3.111 1 98.62 110 GLU B C 1
ATOM 1977 O O . GLU B 1 110 ? -0.393 17.812 -3.846 1 98.62 110 GLU B O 1
ATOM 1982 N N . CYS B 1 111 ? -0.867 19.625 -2.719 1 97.38 111 CYS B N 1
ATOM 1983 C CA . CYS B 1 111 ? -2.273 19.594 -3.107 1 97.38 111 CYS B CA 1
ATOM 1984 C C . CYS B 1 111 ? -2.453 20.078 -4.539 1 97.38 111 CYS B C 1
ATOM 1986 O O . CYS B 1 111 ? -2.209 21.25 -4.84 1 97.38 111 CYS B O 1
ATOM 1988 N N . LEU B 1 112 ? -2.867 19.234 -5.367 1 97.31 112 LEU B N 1
ATOM 1989 C CA . LEU B 1 112 ? -3.049 19.562 -6.773 1 97.31 112 LEU B CA 1
ATOM 1990 C C . LEU B 1 112 ? -4.441 20.141 -7.02 1 97.31 112 LEU B C 1
ATOM 1992 O O . LEU B 1 112 ? -4.598 21.094 -7.785 1 97.31 112 LEU B O 1
ATOM 1996 N N . THR B 1 113 ? -5.402 19.531 -6.406 1 91.88 113 THR B N 1
ATOM 1997 C CA . THR B 1 113 ? -6.777 20.016 -6.469 1 91.88 113 THR B CA 1
ATOM 1998 C C . THR B 1 113 ? -7.523 19.688 -5.18 1 91.88 113 THR B C 1
ATOM 2000 O O . THR B 1 113 ? -7.215 18.688 -4.512 1 91.88 113 THR B O 1
ATOM 2003 N N . GLY B 1 114 ? -8.445 20.641 -4.805 1 84.75 114 GLY B N 1
ATOM 2004 C CA . GLY B 1 114 ? -9.328 20.469 -3.664 1 84.75 114 GLY B CA 1
ATOM 2005 C C . GLY B 1 114 ? -10.711 21.047 -3.879 1 84.75 114 GLY B C 1
ATOM 2006 O O . GLY B 1 114 ? -10.844 22.188 -4.359 1 84.75 114 GLY B O 1
ATOM 2007 N N . ASP B 1 115 ? -11.727 20.203 -3.893 1 76.25 115 ASP B N 1
ATOM 2008 C CA . ASP B 1 115 ? -13.094 20.641 -4.141 1 76.25 115 ASP B CA 1
ATOM 2009 C C . ASP B 1 115 ? -13.992 20.344 -2.943 1 76.25 115 ASP B C 1
AT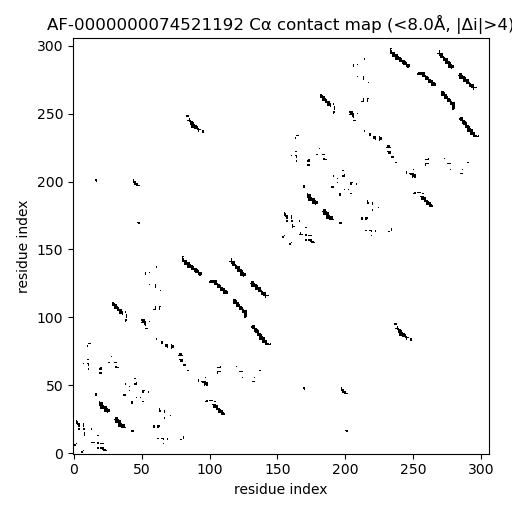OM 2011 O O . ASP B 1 115 ? -15.133 19.891 -3.109 1 76.25 115 ASP B O 1
ATOM 2015 N N . GLY B 1 116 ? -13.672 20.766 -1.775 1 77.69 116 GLY B N 1
ATOM 2016 C CA . GLY B 1 116 ? -14.516 20.562 -0.607 1 77.69 116 GLY B CA 1
ATOM 2017 C C . GLY B 1 116 ? -14.242 19.25 0.106 1 77.69 116 GLY B C 1
ATOM 2018 O O . GLY B 1 116 ? -13.383 19.188 0.99 1 77.69 116 GLY B O 1
ATOM 2019 N N . ASN B 1 117 ? -14.914 18.188 -0.595 1 85.44 117 ASN B N 1
ATOM 2020 C CA . ASN B 1 117 ? -14.812 16.906 0.101 1 85.44 117 ASN B CA 1
ATOM 2021 C C . ASN B 1 117 ? -13.766 15.992 -0.541 1 85.44 117 ASN B C 1
ATOM 2023 O O . ASN B 1 117 ? -13.484 14.906 -0.039 1 85.44 117 ASN B O 1
ATOM 2027 N N . ASP B 1 118 ? -13.203 16.469 -1.618 1 93.06 118 ASP B N 1
ATOM 2028 C CA . ASP B 1 118 ? -12.195 15.656 -2.285 1 93.06 118 ASP B CA 1
ATOM 2029 C C . ASP B 1 118 ? -10.891 16.438 -2.461 1 93.06 118 ASP B C 1
ATOM 2031 O O . ASP B 1 118 ? -10.914 17.641 -2.701 1 93.06 118 ASP B O 1
ATOM 2035 N N . ALA B 1 119 ? -9.852 15.75 -2.342 1 95.06 119 ALA B N 1
ATOM 2036 C CA . ALA B 1 119 ? -8.555 16.375 -2.594 1 95.06 119 ALA B CA 1
ATOM 2037 C C . ALA B 1 119 ? -7.602 15.398 -3.283 1 95.06 119 ALA B C 1
ATOM 2039 O O . ALA B 1 119 ? -7.602 14.203 -2.982 1 95.06 119 ALA B O 1
ATOM 2040 N N . LEU B 1 120 ? -6.852 15.93 -4.227 1 97.25 120 LEU B N 1
ATOM 2041 C CA . LEU B 1 120 ? -5.801 15.188 -4.918 1 97.25 120 LEU B CA 1
ATOM 2042 C C . LEU B 1 120 ? -4.426 15.719 -4.543 1 97.25 120 LEU B C 1
ATOM 2044 O O . LEU B 1 120 ? -4.184 16.938 -4.602 1 97.25 120 LEU B O 1
ATOM 2048 N N . TYR B 1 121 ? -3.553 14.781 -4.176 1 98.31 121 TYR B N 1
ATOM 2049 C CA . TYR B 1 121 ? -2.205 15.164 -3.771 1 98.31 121 TYR B CA 1
ATOM 2050 C C . TYR B 1 121 ? -1.156 14.445 -4.609 1 98.31 121 TYR B C 1
ATOM 2052 O O . TYR B 1 121 ? -1.323 13.273 -4.953 1 98.31 121 TYR B O 1
ATOM 2060 N N . ARG B 1 122 ? -0.149 15.156 -4.914 1 98.81 122 ARG B N 1
ATOM 2061 C CA . ARG B 1 122 ? 1.115 14.516 -5.262 1 98.81 122 ARG B CA 1
ATOM 2062 C C . ARG B 1 122 ? 1.968 14.273 -4.02 1 98.81 122 ARG B C 1
ATOM 2064 O O . ARG B 1 122 ? 2.027 15.117 -3.127 1 98.81 122 ARG B O 1
ATOM 2071 N N . PHE B 1 123 ? 2.643 13.117 -3.969 1 98.88 123 PHE B N 1
ATOM 2072 C CA . PHE B 1 123 ? 3.506 12.875 -2.818 1 98.88 123 PHE B CA 1
ATOM 2073 C C . PHE B 1 123 ? 4.875 12.367 -3.262 1 98.88 123 PHE B C 1
ATOM 2075 O O . PHE B 1 123 ? 5.008 11.797 -4.344 1 98.88 123 PHE B O 1
ATOM 2082 N N . ARG B 1 124 ? 5.836 12.648 -2.451 1 98.88 124 ARG B N 1
ATOM 2083 C CA . ARG B 1 124 ? 7.199 12.133 -2.541 1 98.88 124 ARG B CA 1
ATOM 2084 C C . ARG B 1 124 ? 7.719 11.727 -1.167 1 98.88 124 ARG B C 1
ATOM 2086 O O . ARG B 1 124 ? 7.535 12.445 -0.186 1 98.88 124 ARG B O 1
ATOM 2093 N N . LEU B 1 125 ? 8.297 10.555 -1.088 1 98.81 125 LEU B N 1
ATOM 2094 C CA . LEU B 1 125 ? 9.078 10.148 0.076 1 98.81 125 LEU B CA 1
ATOM 2095 C C . LEU B 1 125 ? 10.57 10.141 -0.245 1 98.81 125 LEU B C 1
ATOM 2097 O O . LEU B 1 125 ? 10.984 9.562 -1.252 1 98.81 125 LEU B O 1
ATOM 2101 N N . LEU B 1 126 ? 11.336 10.789 0.603 1 98.75 126 LEU B N 1
ATOM 2102 C CA . LEU B 1 126 ? 12.766 10.953 0.371 1 98.75 126 LEU B CA 1
ATOM 2103 C C . LEU B 1 126 ? 13.578 10.422 1.549 1 98.75 126 LEU B C 1
ATOM 2105 O O . LEU B 1 126 ? 13.156 10.547 2.703 1 98.75 126 LEU B O 1
ATOM 2109 N N . ALA B 1 127 ? 14.719 9.852 1.248 1 98.5 127 ALA B N 1
ATOM 2110 C CA . ALA B 1 127 ? 15.711 9.555 2.283 1 98.5 127 ALA B CA 1
ATOM 2111 C C . ALA B 1 127 ? 16.344 10.828 2.826 1 98.5 127 ALA B C 1
ATOM 2113 O O . ALA B 1 127 ? 16.141 11.914 2.273 1 98.5 127 ALA B O 1
ATOM 2114 N N . ALA B 1 128 ? 17.062 10.703 3.867 1 96.94 128 ALA B N 1
ATOM 2115 C CA . ALA B 1 128 ? 17.703 11.844 4.516 1 96.94 128 ALA B CA 1
ATOM 2116 C C . ALA B 1 128 ? 18.688 12.539 3.566 1 96.94 128 ALA B C 1
ATOM 2118 O O . ALA B 1 128 ? 18.859 13.758 3.629 1 96.94 128 ALA B O 1
ATOM 2119 N N . ASP B 1 129 ? 19.219 11.828 2.633 1 96.31 129 ASP B N 1
ATOM 2120 C CA . ASP B 1 129 ? 20.219 12.383 1.725 1 96.31 129 ASP B CA 1
ATOM 2121 C C . ASP B 1 129 ? 19.562 12.945 0.467 1 96.31 129 ASP B C 1
ATOM 2123 O O . ASP B 1 129 ? 20.25 13.375 -0.46 1 96.31 129 ASP B O 1
ATOM 2127 N N . GLY B 1 130 ? 18.297 12.867 0.393 1 96.88 130 GLY B N 1
ATOM 2128 C CA . GLY B 1 130 ? 17.578 13.477 -0.711 1 96.88 130 GLY B CA 1
ATOM 2129 C C . GLY B 1 130 ? 17.172 12.484 -1.783 1 96.88 130 GLY B C 1
ATOM 2130 O O . GLY B 1 130 ? 16.438 12.828 -2.713 1 96.88 130 GLY B O 1
ATOM 2131 N N . ARG B 1 131 ? 17.609 11.227 -1.646 1 97.62 131 ARG B N 1
ATOM 2132 C CA . ARG B 1 131 ? 17.234 10.203 -2.613 1 97.62 131 ARG B CA 1
ATOM 2133 C C . ARG B 1 131 ? 15.734 9.938 -2.58 1 97.62 131 ARG B C 1
ATOM 2135 O O . ARG B 1 131 ? 15.156 9.781 -1.505 1 97.62 131 ARG B O 1
ATOM 2142 N N . GLU B 1 132 ? 15.141 9.914 -3.773 1 98.62 132 GLU B N 1
ATOM 2143 C CA . GLU B 1 132 ? 13.711 9.633 -3.881 1 98.62 132 GLU B CA 1
ATOM 2144 C C . GLU B 1 132 ? 13.43 8.141 -3.703 1 98.62 132 GLU B C 1
ATOM 2146 O O . GLU B 1 132 ? 14.07 7.305 -4.344 1 98.62 132 GLU B O 1
ATOM 2151 N N . LEU B 1 133 ? 12.531 7.809 -2.846 1 98.62 133 LEU B N 1
ATOM 2152 C CA . LEU B 1 133 ? 12.219 6.426 -2.512 1 98.62 133 LEU B CA 1
ATOM 2153 C C . LEU B 1 133 ? 10.938 5.973 -3.203 1 98.62 133 LEU B C 1
ATOM 2155 O O . LEU B 1 133 ? 10.836 4.832 -3.656 1 98.62 133 LEU B O 1
ATOM 2159 N N . LEU B 1 134 ? 9.945 6.816 -3.236 1 98.19 134 LEU B N 1
ATOM 2160 C CA . LEU B 1 134 ? 8.703 6.59 -3.961 1 98.19 134 LEU B CA 1
ATOM 2161 C C . LEU B 1 134 ? 8.008 7.914 -4.266 1 98.19 134 LEU B C 1
ATOM 2163 O O . LEU B 1 134 ? 8.211 8.906 -3.562 1 98.19 134 LEU B O 1
ATOM 2167 N N . THR B 1 135 ? 7.25 7.953 -5.336 1 98.81 135 THR B N 1
ATOM 2168 C CA . THR B 1 135 ? 6.426 9.078 -5.766 1 98.81 135 THR B CA 1
ATOM 2169 C C . THR B 1 135 ? 5.059 8.594 -6.238 1 98.81 135 THR B C 1
ATOM 2171 O O . THR B 1 135 ? 4.875 7.41 -6.523 1 98.81 135 THR B O 1
ATOM 2174 N N . GLY B 1 136 ? 4.141 9.516 -6.234 1 98.75 136 GLY B N 1
ATOM 2175 C CA . GLY B 1 136 ? 2.818 9.195 -6.75 1 98.75 136 GLY B CA 1
ATOM 2176 C C . GLY B 1 136 ? 1.781 10.258 -6.438 1 98.75 136 GLY B C 1
ATOM 2177 O O . GLY B 1 136 ? 2.125 11.367 -6.039 1 98.75 136 GLY B O 1
ATOM 2178 N N . ARG B 1 137 ? 0.595 9.906 -6.75 1 98.81 137 ARG B N 1
ATOM 2179 C CA . ARG B 1 137 ? -0.56 10.727 -6.387 1 98.81 137 ARG B CA 1
ATOM 2180 C C . ARG B 1 137 ? -1.572 9.914 -5.586 1 98.81 137 ARG B C 1
ATOM 2182 O O . ARG B 1 137 ? -1.636 8.688 -5.711 1 98.81 137 ARG B O 1
ATOM 2189 N N . LEU B 1 138 ? -2.234 10.578 -4.738 1 98.25 138 LEU B N 1
ATOM 2190 C CA . LEU B 1 138 ? -3.312 9.93 -4 1 98.25 138 LEU B CA 1
ATOM 2191 C C . LEU B 1 138 ? -4.512 10.859 -3.85 1 98.25 138 LEU B C 1
ATOM 2193 O O . LEU B 1 138 ? -4.348 12.078 -3.771 1 98.25 138 LEU B O 1
ATOM 2197 N N . ALA B 1 139 ? -5.684 10.305 -3.906 1 97.56 139 ALA B N 1
ATOM 2198 C CA . ALA B 1 139 ? -6.938 11.023 -3.701 1 97.56 139 ALA B CA 1
ATOM 2199 C C . ALA B 1 139 ? -7.586 10.625 -2.377 1 97.56 139 ALA B C 1
ATOM 2201 O O . ALA B 1 139 ? -7.645 9.445 -2.037 1 97.56 139 ALA B O 1
ATOM 2202 N N . VAL B 1 140 ? -8.055 11.641 -1.701 1 95.06 140 VAL B N 1
ATOM 2203 C CA . VAL B 1 140 ? -8.742 11.414 -0.433 1 95.06 140 VAL B CA 1
ATOM 2204 C C . VAL B 1 140 ? -10.133 12.047 -0.476 1 95.06 140 VAL B C 1
ATOM 2206 O O . VAL B 1 140 ? -10.344 13.055 -1.158 1 95.06 140 VAL B O 1
ATOM 2209 N N . ARG B 1 141 ? -11.008 11.398 0.202 1 93.06 141 ARG B N 1
ATOM 2210 C CA . ARG B 1 141 ? -12.344 11.938 0.442 1 93.06 141 ARG B CA 1
ATOM 2211 C C . ARG B 1 141 ? -12.539 12.289 1.914 1 93.06 141 ARG B C 1
ATOM 2213 O O . ARG B 1 141 ? -12.391 11.43 2.785 1 93.06 141 ARG B O 1
ATOM 2220 N N . LEU B 1 142 ? -12.852 13.531 2.139 1 84.88 142 LEU B N 1
ATOM 2221 C CA . LEU B 1 142 ? -12.992 14.039 3.5 1 84.88 142 LEU B CA 1
ATOM 2222 C C . LEU B 1 142 ? -14.438 13.945 3.969 1 84.88 142 LEU B C 1
ATOM 2224 O O . LEU B 1 142 ? -15.367 14.195 3.193 1 84.88 142 LEU B O 1
ATOM 2228 N N . ASP B 1 143 ? -14.594 13.125 5.012 1 76.62 143 ASP B N 1
ATOM 2229 C CA . ASP B 1 143 ? -15.93 13.039 5.594 1 76.62 143 ASP B CA 1
ATOM 2230 C C . ASP B 1 143 ? -16.141 14.133 6.641 1 76.62 143 ASP B C 1
ATOM 2232 O O . ASP B 1 143 ? -15.242 14.414 7.441 1 76.62 143 ASP B O 1
ATOM 2236 N N . ALA B 1 144 ? -17.141 15.062 6.371 1 57.16 144 ALA B N 1
ATOM 2237 C CA . ALA B 1 144 ? -17.516 16.031 7.395 1 57.16 144 ALA B CA 1
ATOM 2238 C C . ALA B 1 144 ? -17.938 15.336 8.688 1 57.16 144 ALA B C 1
ATOM 2240 O O . ALA B 1 144 ? -17.766 15.883 9.781 1 57.16 144 ALA B O 1
ATOM 2241 N N . GLU B 1 145 ? -18.672 14.234 8.508 1 49.88 145 GLU B N 1
ATOM 2242 C CA . GLU B 1 145 ? -19.359 13.664 9.664 1 49.88 145 GLU B CA 1
ATOM 2243 C C . GLU B 1 145 ? -18.422 12.742 10.453 1 49.88 145 GLU B C 1
ATOM 2245 O O . GLU B 1 145 ? -18.875 12.047 11.367 1 49.88 145 GLU B O 1
ATOM 2250 N N . ALA B 1 146 ? -17.344 12.523 10.094 1 47.12 146 ALA B N 1
ATOM 2251 C CA . ALA B 1 146 ? -16.656 11.453 10.812 1 47.12 146 ALA B CA 1
ATOM 2252 C C . ALA B 1 146 ? -16.641 11.734 12.312 1 47.12 146 ALA B C 1
ATOM 2254 O O . ALA B 1 146 ? -15.961 11.039 13.07 1 47.12 146 ALA B O 1
ATOM 2255 N N . GLY B 1 147 ? -17.188 12.789 12.812 1 36.09 147 GLY B N 1
ATOM 2256 C CA . GLY B 1 147 ? -17.297 12.812 14.258 1 36.09 147 GLY B CA 1
ATOM 2257 C C . GLY B 1 147 ? -17.953 11.578 14.828 1 36.09 147 GLY B C 1
ATOM 2258 O O . GLY B 1 147 ? -17.766 11.25 16 1 36.09 147 GLY B O 1
ATOM 2259 N N . GLU B 1 148 ? -19.188 11.109 14.352 1 35.22 148 GLU B N 1
ATOM 2260 C CA . GLU B 1 148 ? -20.062 10.203 15.086 1 35.22 148 GLU B CA 1
ATOM 2261 C C . GLU B 1 148 ? -19.578 8.766 14.992 1 35.22 148 GLU B C 1
ATOM 2263 O O . GLU B 1 148 ? -20.188 7.855 15.57 1 35.22 148 GLU B O 1
ATOM 2268 N N . GLY B 1 149 ? -18.906 8.359 14.109 1 35.72 149 GLY B N 1
ATOM 2269 C CA . GLY B 1 149 ? -18.766 6.91 14.047 1 35.72 149 GLY B CA 1
ATOM 2270 C C . GLY B 1 149 ? -17.938 6.34 15.18 1 35.72 149 GLY B C 1
ATOM 2271 O O . GLY B 1 149 ? -17.484 5.191 15.109 1 35.72 149 GLY B O 1
ATOM 2272 N N . GLY B 1 150 ? -17.469 7.066 16.109 1 31.02 150 GLY B N 1
ATOM 2273 C CA . GLY B 1 150 ? -17.094 6.402 17.359 1 31.02 150 GLY B CA 1
ATOM 2274 C C . GLY B 1 150 ? -18.219 5.598 17.969 1 31.02 150 GLY B C 1
ATOM 2275 O O . GLY B 1 150 ? -19.312 6.129 18.203 1 31.02 150 GLY B O 1
ATOM 2276 N N . VAL B 1 151 ? -18.453 4.266 17.547 1 29.22 151 VAL B N 1
ATOM 2277 C CA . VAL B 1 151 ? -19.406 3.383 18.219 1 29.22 151 VAL B CA 1
ATOM 2278 C C . VAL B 1 151 ? -19.438 3.697 19.719 1 29.22 151 VAL B C 1
ATOM 2280 O O . VAL B 1 151 ? -18.406 3.658 20.391 1 29.22 151 VAL B O 1
ATOM 2283 N N . LYS B 1 152 ? -20.391 4.469 20.266 1 26.98 152 LYS B N 1
ATOM 2284 C CA . LYS B 1 152 ? -20.812 4.262 21.641 1 26.98 152 LYS B CA 1
ATOM 2285 C C . LYS B 1 152 ? -20.844 2.775 21.984 1 26.98 152 LYS B C 1
ATOM 2287 O O . LYS B 1 152 ? -21.406 1.97 21.25 1 26.98 152 LYS B O 1
ATOM 2292 N N . PRO B 1 153 ? -20.094 2.393 23.172 1 24.8 153 PRO B N 1
ATOM 2293 C CA . PRO B 1 153 ? -20.469 1.047 23.609 1 24.8 153 PRO B CA 1
ATOM 2294 C C . PRO B 1 153 ? -21.984 0.841 23.656 1 24.8 153 PRO B C 1
ATOM 2296 O O . PRO B 1 153 ? -22.734 1.807 23.797 1 24.8 153 PRO B O 1
#

pLDDT: mean 89.34, std 15.66, range [24.8, 98.94]

Sequence (306 aa):
MPLDRDWIAQRIPHAGAMCLLDRVLTWDAGRLRCVAVSHLSPGNPLRAGGRLSVVCGIEYAAQATAVHGALRSAGEGEAPRSGFLVSVRDVEFHVRRLDTLDGDLVVEVECLTGDGNDALYRFRLLAADGRELLTGRLAVRLDAEAGEGGVKPMPLDRDWIAQRIPHAGAMCLLDRVLTWDAGRLRCVAVSHLSPGNPLRAGGRLSVVCGIEYAAQATAVHGALRSAGEGEAPRSGFLVSVRDVEFHVRRLDTLDGDLVVEVECLTGDGNDALYRFRLLAADGRELLTGRLAVRLDAEAGEGGVKP

InterPro domains:
  IPR016776 ApeP-like dehydratase [PF22817] (8-140)
  IPR016776 ApeP-like dehydratase [cd01289] (6-144)
  IPR029069 HotDog domain superfamily [SSF54637] (6-141)

Foldseek 3Di:
DFQALVVLQVQAPQHDLRSFWGGWDDDDLFKTKTKGDSLQDQVRPCDDPSFAFLVCVVSVQVSRVQSSQCVNQVVVVHRRWYKDWDDKFDKDFPDTGDNVADDMKMKMWGWPDDDPFKTKIWIWIAGPVGHTGMITMTMMGTDPVVPPPPPDD/DFQALVVLQVQAPQHDLRSFWGGWDDDDLFKTKTKGDSLQDQVRPCDDPSFAFLVCVVSVQVSRVQSSQCVNQVVVVHRRFYKDWDDKFDKDFPDTGDNVADDMKMKMWGWPDDDPFKTKIWIWIAGPVGHTGMITMTMMGTDPPVPPPPPDD

Organism: Methylococcus capsulatus (strain ATCC 33009 / NCIMB 11132 / Bath) (NCBI:txid243233)

Radius of gyration: 19.53 Å; Cα contacts (8 Å, |Δi|>4): 669; chains: 2; bounding box: 47×60×46 Å

Nearest PDB structures (foldseek):
  6qsr-assembly1_B  TM=8.577E-01  e=3.104E-09  Xenorhabdus doucetiae
  3lz7-assembly1_A  TM=7.889E-01  e=6.767E-07  Haemophilus influenzae
  4zrb-assembly2_G  TM=7.439E-01  e=1.092E-06  Streptococcus pneumoniae TIGR4
  3lbe-assembly1_B  TM=7.981E-01  e=2.602E-05  Streptococcus mutans UA159
  3ck1-assembly1_A  TM=6.920E-01  e=5.500E-04  Cupriavidus pinatubonensis JMP134

Secondary structure (DSSP, 8-state):
---BHHHHHTTSS--GGG----EEEEE-SSEEEEEE-GGG-TT-TT-BTTB-BGGGHHHHHHHHHHHHHHHHHHHTTPPPPEEEEEEEEEEEES-SBSTT--SPEEEEEEEEEE-SSEEEEEEEEE-TTS-EEEEEEEEEEEES-TTT-S---/---BHHHHHTTSS--GGG----EEEEE-SSEEEEEE-GGG-TT-TT-BTTB-BGGGHHHHHHHHHHHHHHHHHHHTTPPPPEEEEEEEEEEEES-SBSTT--SPEEEEEEEEEE-SSEEEEEEEEE-TTS-EEEEEEEEEEEES-TTTTS---